Protein AF-A0AA39VI92-F1 (afdb_monomer_lite)

Secondary structure (DSSP, 8-state):
------TTHHHHHHHHHHHHHHHHHHHHSTTGGGHHHHHHH-TTHHHHHHTTTSGGGTTEEEETTEEEETTEEE--SSHHHHHHHHHHHHTT--HHHHHHHHHHHHEE-TTHHHHHHHHHTT-HHHHHHHHHHHTT-GGGGSPPPTTS-HHHHHHHHHHHHHHHHHHS-HHHHHHHTT---HHHHHHHHHHHHTS--HHHHHHHHHHHHT----TTS-HHHHHHHHHHHHHHHHTTT----HHHHHHHHHHTS-GGGHHHHHHHHTT-S---HHHHHHHHHHHHHHHHHHHHHHHHHHHHHHHHTT-

pLDDT: mean 79.95, std 12.91, range [34.03, 96.69]

InterPro domains:
  IPR041588 Integrase zinc-binding domain [PF17921] (79-127)
  IPR061502 Copia/RE1/RE2-like, N-terminal domain [PF14223] (142-291)

Structure (mmCIF, N/CA/C/O backbone):
data_AF-A0AA39VI92-F1
#
_entry.id   AF-A0AA39VI92-F1
#
loop_
_atom_site.group_PDB
_atom_site.id
_atom_site.type_symbol
_atom_site.label_atom_id
_atom_site.label_alt_id
_atom_site.label_comp_id
_atom_site.label_asym_id
_atom_site.label_entity_id
_atom_site.label_seq_id
_atom_site.pdbx_PDB_ins_code
_atom_site.Cartn_x
_atom_site.Cartn_y
_atom_site.Cartn_z
_atom_site.occupancy
_atom_site.B_iso_or_equiv
_atom_site.auth_seq_id
_atom_site.auth_comp_id
_atom_site.auth_asym_id
_atom_site.auth_atom_id
_atom_site.pdbx_PDB_model_num
ATOM 1 N N . MET A 1 1 ? 18.319 -35.197 1.057 1.00 36.31 1 MET A N 1
ATOM 2 C CA . MET A 1 1 ? 19.393 -34.459 0.352 1.00 36.31 1 MET A CA 1
ATOM 3 C C . MET A 1 1 ? 19.696 -33.193 1.141 1.00 36.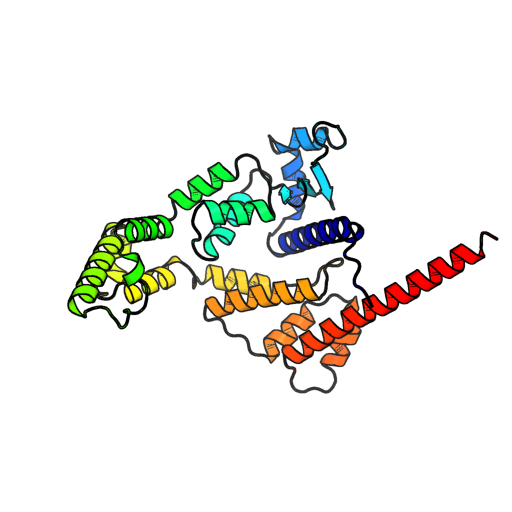31 1 MET A C 1
ATOM 5 O O . MET A 1 1 ? 18.761 -32.546 1.588 1.00 36.31 1 MET A O 1
ATOM 9 N N . LYS A 1 2 ? 20.973 -32.888 1.409 1.00 34.03 2 LYS A N 1
ATOM 10 C CA . LYS A 1 2 ? 21.379 -31.713 2.201 1.00 34.03 2 LYS A CA 1
ATOM 11 C C . LYS A 1 2 ? 21.208 -30.440 1.361 1.00 34.03 2 LYS A C 1
ATOM 13 O O . LYS A 1 2 ? 21.863 -30.302 0.334 1.00 34.03 2 LYS A O 1
ATOM 18 N N . HIS A 1 3 ? 20.339 -29.537 1.809 1.00 34.06 3 HIS A N 1
ATOM 19 C CA . HIS A 1 3 ? 20.072 -28.242 1.182 1.00 34.06 3 HIS A CA 1
ATOM 20 C C . HIS A 1 3 ? 21.325 -27.353 1.288 1.00 34.06 3 HIS A C 1
ATOM 22 O O . HIS A 1 3 ? 21.720 -26.960 2.386 1.00 34.06 3 HIS A O 1
ATOM 28 N N . LYS A 1 4 ? 21.988 -27.056 0.164 1.00 36.81 4 LYS A N 1
ATOM 29 C CA . LYS A 1 4 ? 23.047 -26.038 0.116 1.00 36.81 4 LYS A CA 1
ATOM 30 C C . LYS A 1 4 ? 22.386 -24.682 -0.128 1.00 36.81 4 LYS A C 1
ATOM 32 O O . LYS A 1 4 ? 22.074 -24.344 -1.263 1.00 36.81 4 LYS A O 1
ATOM 37 N N . ALA A 1 5 ? 22.188 -23.898 0.930 1.00 44.00 5 ALA A N 1
ATOM 38 C CA . ALA A 1 5 ? 21.908 -22.471 0.794 1.00 44.00 5 ALA A CA 1
ATOM 39 C C . ALA A 1 5 ? 23.177 -21.782 0.259 1.00 44.00 5 ALA A C 1
ATOM 41 O O . ALA A 1 5 ? 24.105 -21.492 1.010 1.00 44.00 5 ALA A O 1
ATOM 42 N N . GLY A 1 6 ? 23.261 -21.620 -1.061 1.00 39.16 6 GLY A N 1
ATOM 43 C CA . GLY A 1 6 ? 24.395 -21.001 -1.738 1.00 39.16 6 GLY A CA 1
ATOM 44 C C . GLY A 1 6 ? 24.152 -19.520 -2.011 1.00 39.16 6 GLY A C 1
ATOM 45 O O . GLY A 1 6 ? 23.090 -19.129 -2.492 1.00 39.16 6 GLY A O 1
ATOM 46 N N . THR A 1 7 ? 25.178 -18.702 -1.792 1.00 44.19 7 THR A N 1
ATOM 47 C CA . THR A 1 7 ? 25.327 -17.302 -2.239 1.00 44.19 7 THR A CA 1
ATOM 48 C C . THR A 1 7 ? 24.917 -17.049 -3.700 1.00 44.19 7 THR A C 1
ATOM 50 O O . THR A 1 7 ? 24.579 -15.919 -4.043 1.00 44.19 7 THR A O 1
ATOM 53 N N . SER A 1 8 ? 24.867 -18.097 -4.529 1.00 44.75 8 SER A N 1
ATOM 54 C CA . SER A 1 8 ? 24.373 -18.099 -5.911 1.00 44.75 8 SER A CA 1
ATOM 55 C C . SER A 1 8 ? 22.903 -17.664 -6.066 1.00 44.75 8 SER A C 1
ATOM 57 O O . SER A 1 8 ? 22.564 -17.085 -7.093 1.00 44.75 8 SER A O 1
ATOM 59 N N . ASN A 1 9 ? 22.046 -17.823 -5.047 1.00 53.28 9 ASN A N 1
ATOM 60 C CA . ASN A 1 9 ? 20.624 -17.455 -5.153 1.00 53.28 9 ASN A CA 1
ATOM 61 C C . ASN A 1 9 ? 20.326 -15.968 -4.851 1.00 53.28 9 ASN A C 1
ATOM 63 O O . ASN A 1 9 ? 19.211 -15.503 -5.060 1.00 53.28 9 ASN A O 1
ATOM 67 N N . ARG A 1 10 ? 21.305 -15.195 -4.353 1.00 57.06 10 ARG A N 1
ATOM 68 C CA . ARG A 1 10 ? 21.082 -13.787 -3.957 1.00 57.06 10 ARG A CA 1
ATOM 69 C C . ARG A 1 10 ? 20.845 -12.863 -5.149 1.00 57.06 10 ARG A C 1
ATOM 71 O O . ARG A 1 10 ? 20.038 -11.946 -5.060 1.00 57.06 10 ARG A O 1
ATOM 78 N N . VAL A 1 11 ? 21.553 -13.101 -6.253 1.00 60.50 11 VAL A N 1
ATOM 79 C CA . VAL A 1 11 ? 21.426 -12.286 -7.471 1.00 60.50 11 VAL A CA 1
ATOM 80 C C . VAL A 1 11 ? 20.095 -12.574 -8.163 1.00 60.50 11 VAL A C 1
ATOM 82 O O . VAL A 1 11 ? 19.390 -11.640 -8.530 1.00 60.50 11 VAL A O 1
ATOM 85 N N . ALA A 1 12 ? 19.716 -13.852 -8.267 1.00 51.97 12 ALA A N 1
ATOM 86 C CA . ALA A 1 12 ? 18.426 -14.265 -8.815 1.00 51.97 12 ALA A CA 1
ATOM 87 C C . ALA A 1 12 ? 17.245 -13.736 -7.980 1.00 51.97 12 ALA A C 1
ATOM 89 O O . ALA A 1 12 ? 16.294 -13.200 -8.545 1.00 51.97 12 ALA A O 1
ATOM 90 N N . ASP A 1 13 ? 17.333 -13.802 -6.646 1.00 66.31 13 ASP A N 1
ATOM 91 C CA . ASP A 1 13 ? 16.331 -13.227 -5.737 1.00 66.31 13 ASP A CA 1
ATOM 92 C C . ASP A 1 13 ? 16.211 -11.703 -5.911 1.00 66.31 13 ASP A C 1
ATOM 94 O O . ASP A 1 13 ? 15.111 -11.180 -6.074 1.00 66.31 13 ASP A O 1
ATOM 98 N N . ALA A 1 14 ? 17.335 -10.982 -5.973 1.00 68.25 14 ALA A N 1
ATOM 99 C CA . ALA A 1 14 ? 17.341 -9.538 -6.206 1.00 68.25 14 ALA A CA 1
ATOM 100 C C . ALA A 1 14 ? 16.720 -9.155 -7.563 1.00 68.25 14 ALA A C 1
ATOM 102 O O . ALA A 1 14 ? 15.908 -8.235 -7.633 1.00 68.25 14 ALA A O 1
ATOM 103 N N . LEU A 1 15 ? 17.056 -9.873 -8.638 1.00 74.25 15 LEU A N 1
ATOM 104 C CA . LEU A 1 15 ? 16.468 -9.651 -9.964 1.00 74.25 15 LEU A CA 1
ATOM 105 C C . LEU A 1 15 ? 14.965 -9.947 -9.979 1.00 74.25 15 LEU A C 1
ATOM 107 O O . LEU A 1 15 ? 14.199 -9.155 -10.531 1.00 74.25 15 LEU A O 1
ATOM 111 N N . SER A 1 16 ? 14.531 -11.031 -9.328 1.00 73.81 16 SER A N 1
ATOM 112 C CA . SER A 1 16 ? 13.107 -11.353 -9.218 1.00 73.81 16 SER A CA 1
ATOM 113 C C . SER A 1 16 ? 12.352 -10.266 -8.455 1.00 73.81 16 SER A C 1
ATOM 115 O O . SER A 1 16 ? 11.315 -9.807 -8.921 1.00 73.81 16 SER A O 1
ATOM 117 N N . ARG A 1 17 ? 12.891 -9.777 -7.329 1.00 76.94 17 ARG A N 1
ATOM 118 C CA . ARG A 1 17 ? 12.274 -8.687 -6.552 1.00 76.94 17 ARG A CA 1
ATOM 119 C C . ARG A 1 17 ? 12.082 -7.419 -7.378 1.00 76.94 17 ARG A C 1
ATOM 121 O O . ARG A 1 17 ? 10.990 -6.860 -7.360 1.00 76.94 17 ARG A O 1
ATOM 128 N N . ARG A 1 18 ? 13.101 -6.992 -8.131 1.00 84.25 18 ARG A N 1
ATOM 129 C CA . ARG A 1 18 ? 13.009 -5.798 -8.992 1.00 84.25 18 ARG A CA 1
ATOM 130 C C . ARG A 1 18 ? 11.971 -5.976 -10.094 1.00 84.25 18 ARG A C 1
ATOM 132 O O . ARG A 1 18 ? 11.132 -5.101 -10.276 1.00 84.25 18 ARG A O 1
ATOM 139 N N . SER A 1 19 ? 11.982 -7.133 -10.756 1.00 78.75 19 SER A N 1
ATOM 140 C CA . SER A 1 19 ? 11.010 -7.465 -11.807 1.00 78.75 19 SER A CA 1
ATOM 141 C C . SER A 1 19 ? 9.577 -7.453 -11.259 1.00 78.75 19 SER A C 1
ATOM 143 O O . SER A 1 19 ? 8.689 -6.847 -11.851 1.00 78.75 19 SER A O 1
ATOM 145 N N . ASN A 1 20 ? 9.360 -8.033 -10.072 1.00 73.50 20 ASN A N 1
ATOM 146 C CA . ASN A 1 20 ? 8.059 -8.042 -9.395 1.00 73.50 20 ASN A CA 1
ATOM 147 C C . ASN A 1 20 ? 7.604 -6.636 -8.980 1.00 73.50 20 ASN A C 1
ATOM 149 O O . ASN A 1 20 ? 6.416 -6.319 -9.042 1.00 73.50 20 ASN A O 1
ATOM 153 N N . LEU A 1 21 ? 8.533 -5.780 -8.554 1.00 80.44 21 LEU A N 1
ATOM 154 C CA . LEU A 1 21 ? 8.210 -4.405 -8.195 1.00 80.44 21 LEU A CA 1
ATOM 155 C C . LEU A 1 21 ? 7.790 -3.596 -9.429 1.00 80.44 21 LEU A C 1
ATOM 157 O O . LEU A 1 21 ? 6.746 -2.950 -9.388 1.00 80.44 21 LEU A O 1
ATOM 161 N N . LEU A 1 22 ? 8.538 -3.686 -10.535 1.00 86.38 22 LEU A N 1
ATOM 162 C CA . LEU A 1 22 ? 8.182 -3.026 -11.799 1.00 86.38 22 LEU A CA 1
ATOM 163 C C . LEU A 1 22 ? 6.828 -3.504 -12.322 1.00 86.38 22 LEU A C 1
ATOM 165 O O . LEU A 1 22 ? 5.970 -2.684 -12.627 1.00 86.38 22 LEU A O 1
ATOM 169 N N . ALA A 1 23 ? 6.606 -4.819 -12.333 1.00 76.00 23 ALA A N 1
ATOM 170 C CA . ALA A 1 23 ? 5.327 -5.445 -12.651 1.00 76.00 23 ALA A CA 1
ATOM 171 C C . ALA A 1 23 ? 4.161 -4.814 -11.876 1.00 76.00 23 ALA A C 1
ATOM 173 O O . ALA A 1 23 ? 3.159 -4.392 -12.454 1.00 76.00 23 ALA A O 1
ATOM 174 N N . THR A 1 24 ? 4.323 -4.719 -10.554 1.00 75.06 24 THR A N 1
ATOM 175 C CA . THR A 1 24 ? 3.315 -4.141 -9.662 1.00 75.06 24 THR A CA 1
ATOM 176 C C . THR A 1 24 ? 3.039 -2.686 -10.018 1.00 75.06 24 THR A C 1
ATOM 178 O O . THR A 1 24 ? 1.878 -2.311 -10.157 1.00 75.06 24 THR A O 1
ATOM 181 N N . MET A 1 25 ? 4.094 -1.882 -10.183 1.00 83.94 25 MET A N 1
ATOM 182 C CA . MET A 1 25 ? 3.982 -0.456 -10.493 1.00 83.94 25 MET A CA 1
ATOM 183 C C . MET A 1 25 ? 3.307 -0.213 -11.844 1.00 83.94 25 MET A C 1
ATOM 185 O O . MET A 1 25 ? 2.422 0.632 -11.931 1.00 83.94 25 MET A O 1
ATOM 189 N N . THR A 1 26 ? 3.651 -0.985 -12.877 1.00 81.50 26 THR A N 1
ATOM 190 C CA . THR A 1 26 ? 3.032 -0.880 -14.207 1.00 81.50 26 THR A CA 1
ATOM 191 C C . THR A 1 26 ? 1.522 -1.117 -14.160 1.00 81.50 26 THR A C 1
ATOM 193 O O . THR A 1 26 ? 0.768 -0.451 -14.868 1.00 81.50 26 THR A O 1
ATOM 196 N N . LEU A 1 27 ? 1.057 -2.034 -13.306 1.00 72.44 27 LEU A N 1
ATOM 197 C CA . LEU A 1 27 ? -0.369 -2.329 -13.147 1.00 72.44 27 LEU A CA 1
ATOM 198 C C . LEU A 1 27 ? -1.094 -1.318 -12.248 1.00 72.44 27 LEU A C 1
ATOM 200 O O . LEU A 1 27 ? -2.254 -0.983 -12.504 1.00 72.44 27 LEU A O 1
ATOM 204 N N . SER A 1 28 ? -0.444 -0.848 -11.178 1.00 72.88 28 SER A N 1
ATOM 205 C CA . SER A 1 28 ? -1.080 0.006 -10.169 1.00 72.88 28 SER A CA 1
ATOM 206 C C . SER A 1 28 ? -0.996 1.502 -10.470 1.00 72.88 28 SER A C 1
ATOM 208 O O . SER A 1 28 ? -1.837 2.258 -9.978 1.00 72.88 28 SER A O 1
ATOM 210 N N . VAL A 1 29 ? -0.024 1.940 -11.274 1.00 80.44 29 VAL A N 1
ATOM 211 C CA . VAL A 1 29 ? 0.242 3.354 -11.560 1.00 80.44 29 VAL A CA 1
ATOM 212 C C . VAL A 1 29 ? -0.030 3.646 -13.042 1.00 80.44 29 VAL A C 1
ATOM 214 O O . VAL A 1 29 ? 0.761 3.284 -13.914 1.00 80.44 29 VAL A O 1
ATOM 217 N N . PRO A 1 30 ? -1.146 4.323 -13.374 1.00 79.94 30 PRO A N 1
ATOM 218 C CA . PRO A 1 30 ? -1.429 4.725 -14.745 1.00 79.94 30 PRO A CA 1
ATOM 219 C C . PRO A 1 30 ? -0.311 5.599 -15.312 1.00 79.94 30 PRO A C 1
ATOM 221 O O . PRO A 1 30 ? 0.075 6.593 -14.700 1.00 79.94 30 PRO A O 1
ATOM 224 N N . GLY A 1 31 ? 0.184 5.238 -16.495 1.00 82.25 31 GLY A N 1
ATOM 225 C CA . GLY A 1 31 ? 1.271 5.971 -17.139 1.00 82.25 31 GLY A CA 1
ATOM 226 C C . GLY A 1 31 ? 2.630 5.783 -16.465 1.00 82.25 31 GLY A C 1
ATOM 227 O O . GLY A 1 31 ? 3.509 6.595 -16.706 1.00 82.25 31 GLY A O 1
ATOM 228 N N . PHE A 1 32 ? 2.832 4.731 -15.659 1.00 88.94 32 PHE A N 1
ATOM 229 C CA . PHE A 1 32 ? 4.127 4.445 -15.026 1.00 88.94 32 PHE A CA 1
ATOM 230 C C . PHE A 1 32 ? 5.304 4.466 -16.013 1.00 88.94 32 PHE A C 1
ATOM 232 O O . PHE A 1 32 ? 6.396 4.893 -15.665 1.00 88.94 32 PHE A O 1
ATOM 239 N N . GLU A 1 33 ? 5.073 4.093 -17.270 1.00 87.75 33 GLU A N 1
ATOM 240 C CA . GLU A 1 33 ? 6.096 4.102 -18.313 1.00 87.75 33 GLU A CA 1
ATOM 241 C C . GLU A 1 33 ? 6.704 5.493 -18.584 1.00 87.75 33 GLU A C 1
ATOM 243 O O . GLU A 1 33 ? 7.903 5.593 -18.839 1.00 87.75 33 GLU A O 1
ATOM 248 N N . SER A 1 34 ? 5.936 6.584 -18.438 1.00 87.81 34 SER A N 1
ATOM 249 C CA . SER A 1 34 ? 6.463 7.948 -18.618 1.00 87.81 34 SER A CA 1
ATOM 250 C C . SER A 1 34 ? 7.413 8.383 -17.496 1.00 87.81 34 SER A C 1
ATOM 252 O O . SER A 1 34 ? 8.082 9.409 -17.605 1.00 87.81 34 SER A O 1
ATOM 254 N N . PHE A 1 35 ? 7.543 7.595 -16.421 1.00 89.38 35 PHE A N 1
ATOM 255 C CA . PHE A 1 35 ? 8.474 7.893 -15.331 1.00 89.38 35 PHE A CA 1
ATOM 256 C C . PHE A 1 35 ? 9.933 7.805 -15.768 1.00 89.38 35 PHE A C 1
ATOM 258 O O . PHE A 1 35 ? 10.785 8.439 -15.145 1.00 89.38 35 PHE A O 1
ATOM 265 N N . LYS A 1 36 ? 10.222 7.060 -16.839 1.00 90.88 36 LYS A N 1
ATOM 266 C CA . LYS A 1 36 ? 11.557 7.002 -17.441 1.00 90.88 36 LYS A CA 1
ATOM 267 C C . LYS A 1 36 ? 12.017 8.399 -17.861 1.00 90.88 36 LYS A C 1
ATOM 269 O O . LYS A 1 36 ? 13.094 8.832 -17.468 1.00 90.88 36 LYS A O 1
ATOM 274 N N . GLU A 1 37 ? 11.143 9.144 -18.535 1.00 90.81 37 GLU A N 1
ATOM 275 C CA . GLU A 1 37 ? 11.390 10.525 -18.970 1.00 90.81 37 GLU A CA 1
ATOM 276 C C . GLU A 1 37 ? 11.482 11.492 -17.774 1.00 90.81 37 GLU A C 1
ATOM 278 O O . GLU A 1 37 ? 12.305 12.411 -17.749 1.00 90.81 37 GLU A O 1
ATOM 283 N N . LEU A 1 38 ? 10.678 11.266 -16.729 1.00 90.75 38 LEU A N 1
ATOM 284 C CA . LEU A 1 38 ? 10.744 12.072 -15.505 1.00 90.75 38 LEU A CA 1
ATOM 285 C C . LEU A 1 38 ? 12.091 11.923 -14.783 1.00 90.75 38 LEU A C 1
ATOM 287 O O . LEU A 1 38 ? 12.613 12.908 -14.271 1.00 90.75 38 LEU A O 1
ATOM 291 N N . LEU A 1 39 ? 12.683 10.724 -14.762 1.00 90.88 39 LEU A N 1
ATOM 292 C CA . LEU A 1 39 ? 14.007 10.499 -14.168 1.00 90.88 39 LEU A CA 1
ATOM 293 C C . LEU A 1 39 ? 15.125 11.239 -14.917 1.00 90.88 39 LEU A C 1
ATOM 295 O O . LEU A 1 39 ? 16.102 11.654 -14.292 1.00 90.88 39 LEU A O 1
ATOM 299 N N . GLU A 1 40 ? 14.988 11.429 -16.230 1.00 88.38 40 GLU A N 1
ATOM 300 C CA . GLU A 1 40 ? 15.972 12.157 -17.043 1.00 88.38 40 GLU A CA 1
ATOM 301 C C . GLU A 1 40 ? 15.974 13.662 -16.755 1.00 88.38 40 GLU A C 1
ATOM 303 O O . GLU A 1 40 ? 17.018 14.310 -16.853 1.00 88.38 40 GLU A O 1
ATOM 308 N N . THR A 1 41 ? 14.827 14.210 -16.350 1.00 89.94 41 THR A N 1
ATOM 309 C CA . THR A 1 41 ? 14.646 15.641 -16.050 1.00 89.94 41 THR A CA 1
ATOM 310 C C . THR A 1 41 ? 14.684 15.969 -14.551 1.00 89.94 41 THR A C 1
ATOM 312 O O . THR A 1 41 ? 14.667 17.144 -14.178 1.00 89.94 41 THR A O 1
ATOM 315 N N . ASP A 1 42 ? 14.764 14.955 -13.682 1.00 93.62 42 ASP A N 1
ATOM 316 C CA . ASP A 1 42 ? 14.763 15.117 -12.228 1.00 93.62 42 ASP A CA 1
ATOM 317 C C . ASP A 1 42 ? 16.077 15.751 -11.713 1.00 93.62 42 ASP A C 1
ATOM 319 O O . ASP A 1 42 ? 17.163 15.208 -11.943 1.00 93.62 42 ASP A O 1
ATOM 323 N N . PRO A 1 43 ? 16.019 16.846 -10.925 1.00 91.19 43 PRO A N 1
ATOM 324 C CA . PRO A 1 43 ? 17.207 17.581 -10.479 1.00 91.19 43 PRO A CA 1
ATOM 325 C C . PRO A 1 43 ? 18.266 16.746 -9.745 1.00 91.19 43 PRO A C 1
ATOM 327 O O . PRO A 1 43 ? 19.449 17.111 -9.727 1.00 91.19 43 PRO A O 1
ATOM 330 N N . PHE A 1 44 ? 17.852 15.657 -9.096 1.00 93.19 44 PHE A N 1
ATOM 331 C CA . PHE A 1 44 ? 18.735 14.751 -8.378 1.00 93.19 44 PHE A CA 1
ATOM 332 C C . PHE A 1 44 ? 19.200 13.598 -9.273 1.00 93.19 44 PHE A C 1
ATOM 334 O O . PHE A 1 44 ? 20.403 13.327 -9.345 1.00 93.19 44 PHE A O 1
ATOM 341 N N . PHE A 1 45 ? 18.275 12.937 -9.974 1.00 94.44 45 PHE A N 1
ATOM 342 C CA . PHE A 1 45 ? 18.598 11.736 -10.740 1.00 94.44 45 PHE A CA 1
ATOM 343 C C . PHE A 1 45 ? 19.307 12.013 -12.065 1.00 94.44 45 PHE A C 1
ATOM 345 O O . PHE A 1 45 ? 20.131 11.184 -12.440 1.00 94.44 45 PHE A O 1
ATOM 352 N N . THR A 1 46 ? 19.132 13.168 -12.722 1.00 93.12 46 THR A N 1
ATOM 353 C CA . THR A 1 46 ? 19.825 13.470 -13.995 1.00 93.12 46 THR A CA 1
ATOM 354 C C . THR A 1 46 ? 21.345 13.293 -13.882 1.00 93.12 46 THR A C 1
ATOM 356 O O . THR A 1 46 ? 21.989 12.750 -14.779 1.00 93.12 46 THR A O 1
ATOM 359 N N . LYS A 1 47 ? 21.941 13.694 -12.749 1.00 91.81 47 LYS A N 1
ATOM 360 C CA . LYS A 1 47 ? 23.388 13.542 -12.504 1.00 91.81 47 LYS A CA 1
ATOM 361 C C . LYS A 1 47 ? 23.806 12.082 -12.338 1.00 91.81 47 LYS A C 1
ATOM 363 O O . LYS A 1 47 ? 24.883 11.706 -12.790 1.00 91.81 47 LYS A O 1
ATOM 368 N N . ILE A 1 48 ? 22.963 11.280 -11.687 1.00 92.62 48 ILE A N 1
ATOM 369 C CA . ILE A 1 48 ? 23.192 9.843 -11.494 1.00 92.62 48 ILE A CA 1
ATOM 370 C C . ILE A 1 48 ? 23.070 9.131 -12.839 1.00 92.62 48 ILE A C 1
ATOM 372 O O . ILE A 1 48 ? 23.966 8.376 -13.200 1.00 92.62 48 ILE A O 1
ATOM 376 N N . MET A 1 49 ? 22.020 9.439 -13.605 1.00 90.62 49 MET A N 1
ATOM 377 C CA . MET A 1 49 ? 21.763 8.897 -14.941 1.00 90.62 49 MET A CA 1
ATOM 378 C C . MET A 1 49 ? 22.938 9.163 -15.892 1.00 90.62 49 MET A C 1
ATOM 380 O O . MET A 1 49 ? 23.411 8.243 -16.553 1.00 90.62 49 MET A O 1
ATOM 384 N N . ALA A 1 50 ? 23.483 10.386 -15.895 1.00 90.56 50 ALA A N 1
ATOM 385 C CA . ALA A 1 50 ? 24.652 10.743 -16.705 1.00 90.56 50 ALA A CA 1
ATOM 386 C C . ALA A 1 50 ? 25.960 10.056 -16.257 1.00 90.56 50 ALA A C 1
ATOM 388 O O . ALA A 1 50 ? 26.901 9.951 -17.040 1.00 90.56 50 ALA A O 1
ATOM 389 N N . GLY A 1 51 ? 26.038 9.614 -14.998 1.00 88.62 51 GLY A N 1
ATOM 390 C CA . GLY A 1 51 ? 27.224 9.009 -14.389 1.00 88.62 51 GLY A CA 1
ATOM 391 C C . GLY A 1 51 ? 27.137 7.495 -14.178 1.00 88.62 51 GLY A C 1
ATOM 392 O O . GLY A 1 51 ? 27.998 6.942 -13.484 1.00 88.62 51 GLY A O 1
ATOM 393 N N . LEU A 1 52 ? 26.116 6.821 -14.718 1.00 89.56 52 LEU A N 1
ATOM 394 C CA . LEU A 1 52 ? 25.943 5.374 -14.573 1.00 89.56 52 LEU A CA 1
ATOM 395 C C . LEU A 1 52 ? 27.181 4.615 -15.076 1.00 89.56 52 LEU A C 1
ATOM 397 O O . LEU A 1 52 ? 27.748 4.931 -16.119 1.00 89.56 52 LEU A O 1
ATOM 401 N N . GLY A 1 53 ? 27.622 3.617 -14.308 1.00 76.94 53 GLY A N 1
ATOM 402 C CA . GLY A 1 53 ? 28.843 2.852 -14.592 1.00 76.94 53 GLY A CA 1
ATOM 403 C C . GLY A 1 53 ? 30.142 3.490 -14.081 1.00 76.94 53 GLY A C 1
ATOM 404 O O . GLY A 1 53 ? 31.188 2.844 -14.119 1.00 76.94 53 GLY A O 1
ATOM 405 N N . SER A 1 54 ? 30.100 4.718 -13.548 1.00 84.75 54 SER A N 1
ATOM 406 C CA . SER A 1 54 ? 31.233 5.298 -12.815 1.00 84.75 54 SER A CA 1
ATOM 407 C C . SER A 1 54 ? 31.349 4.725 -11.397 1.00 84.75 54 SER A C 1
ATOM 409 O O . SER A 1 54 ? 30.364 4.297 -10.792 1.00 84.75 54 SER A O 1
ATOM 411 N N . GLN A 1 55 ? 32.554 4.771 -10.817 1.00 79.50 55 GLN A N 1
ATOM 412 C CA . GLN A 1 55 ? 32.801 4.279 -9.454 1.00 79.50 55 GLN A CA 1
ATOM 413 C C . GLN A 1 55 ? 31.941 5.004 -8.398 1.00 79.50 55 GLN A C 1
ATOM 415 O O . GLN A 1 55 ? 31.536 4.393 -7.409 1.00 79.50 55 GLN A O 1
ATOM 420 N N . ASN A 1 56 ? 31.597 6.272 -8.654 1.00 80.38 56 ASN A N 1
ATOM 421 C CA . ASN A 1 56 ? 30.812 7.128 -7.758 1.00 80.38 56 ASN A CA 1
ATOM 422 C C . ASN A 1 56 ? 29.326 6.739 -7.666 1.00 80.38 56 ASN A C 1
ATOM 424 O O . ASN A 1 56 ? 28.676 7.100 -6.690 1.00 80.38 56 ASN A O 1
ATOM 428 N N . PHE A 1 57 ? 28.791 6.004 -8.649 1.00 86.31 57 PHE A N 1
ATOM 429 C CA . PHE A 1 57 ? 27.382 5.587 -8.697 1.00 86.31 57 PHE A CA 1
ATOM 430 C C . PHE A 1 57 ? 27.230 4.076 -8.896 1.00 86.31 57 PHE A C 1
ATOM 432 O O . PHE A 1 57 ? 26.245 3.616 -9.462 1.00 86.31 57 PHE A O 1
ATOM 439 N N . SER A 1 58 ? 28.200 3.292 -8.419 1.00 85.56 58 SER A N 1
ATOM 440 C CA . SER A 1 58 ? 28.226 1.830 -8.585 1.00 85.56 58 SER A CA 1
ATOM 441 C C . SER A 1 58 ? 27.020 1.095 -7.977 1.00 85.56 58 SER A C 1
ATOM 443 O O . SER A 1 58 ? 26.721 -0.027 -8.377 1.00 85.56 58 SER A O 1
ATOM 445 N N . GLU A 1 59 ? 26.298 1.724 -7.047 1.00 89.25 59 GLU A N 1
ATOM 446 C CA . GLU A 1 59 ? 25.074 1.186 -6.436 1.00 89.25 59 GLU A CA 1
ATOM 447 C C . GLU A 1 59 ? 23.808 1.414 -7.283 1.00 89.25 59 GLU A C 1
ATOM 449 O O . GLU A 1 59 ? 22.751 0.859 -6.964 1.00 89.25 59 GLU A O 1
ATOM 454 N N . PHE A 1 60 ? 23.910 2.220 -8.348 1.00 93.50 60 PHE A N 1
ATOM 455 C CA . PHE A 1 60 ? 22.811 2.575 -9.240 1.00 93.50 60 PHE A CA 1
ATOM 456 C C . PHE A 1 60 ? 22.930 1.888 -10.598 1.00 93.50 60 PHE A C 1
ATOM 458 O O . PHE A 1 60 ? 24.008 1.816 -11.187 1.00 93.50 60 PHE A O 1
ATOM 465 N N . PHE A 1 61 ? 21.807 1.411 -11.126 1.00 92.75 61 PHE A N 1
ATOM 466 C CA . PHE A 1 61 ? 21.746 0.776 -12.443 1.00 92.75 61 PHE A CA 1
ATOM 467 C C . PHE A 1 61 ? 20.319 0.782 -12.993 1.00 92.75 61 PHE A C 1
ATOM 469 O O . PHE A 1 61 ? 19.354 1.016 -12.264 1.00 92.75 61 PHE A O 1
ATOM 476 N N . LEU A 1 62 ? 20.195 0.523 -14.295 1.00 92.44 62 LEU A N 1
ATOM 477 C CA . LEU A 1 62 ? 18.915 0.471 -14.994 1.00 92.44 62 LEU A CA 1
ATOM 478 C C . LEU A 1 62 ? 18.407 -0.967 -15.118 1.00 92.44 62 LEU A C 1
ATOM 480 O O . LEU A 1 62 ? 19.171 -1.880 -15.430 1.00 92.44 62 LEU A O 1
ATOM 484 N N . VAL A 1 63 ? 17.103 -1.143 -14.921 1.00 89.44 63 VAL A N 1
ATOM 485 C CA . VAL A 1 63 ? 16.357 -2.373 -15.213 1.00 89.44 63 VAL A CA 1
ATOM 486 C C . VAL A 1 63 ? 15.122 -1.967 -16.006 1.00 89.44 63 VAL A C 1
ATOM 488 O O . VAL A 1 63 ? 14.335 -1.154 -15.529 1.00 89.44 63 VAL A O 1
ATOM 491 N N . ASP A 1 64 ? 14.993 -2.462 -17.237 1.00 87.62 64 ASP A N 1
ATOM 492 C CA . ASP A 1 64 ? 13.903 -2.122 -18.165 1.00 87.62 64 ASP A CA 1
ATOM 493 C C . ASP A 1 64 ? 13.662 -0.611 -18.320 1.00 87.62 64 ASP A C 1
ATOM 495 O O . ASP A 1 64 ? 12.531 -0.154 -18.446 1.00 87.62 64 ASP A O 1
ATOM 499 N N . GLY A 1 65 ? 14.735 0.189 -18.298 1.00 88.44 65 GLY A N 1
ATOM 500 C CA . GLY A 1 65 ? 14.684 1.653 -18.404 1.00 88.44 65 GLY A CA 1
ATOM 501 C C . GLY A 1 65 ? 14.352 2.392 -17.101 1.00 88.44 65 GLY A C 1
ATOM 502 O O . GLY A 1 65 ? 14.356 3.617 -17.096 1.00 88.44 65 GLY A O 1
ATOM 503 N N . PHE A 1 66 ? 14.114 1.684 -15.995 1.00 93.06 66 PHE A N 1
ATOM 504 C CA . PHE A 1 66 ? 13.894 2.273 -14.674 1.00 93.06 66 PHE A CA 1
ATOM 505 C C . PHE A 1 66 ? 15.164 2.239 -13.826 1.00 93.06 66 PHE A C 1
ATOM 507 O O . PHE A 1 66 ? 15.910 1.259 -13.839 1.00 93.06 66 PHE A O 1
ATOM 514 N N . LEU A 1 67 ? 15.398 3.303 -13.059 1.00 95.19 67 LEU A N 1
ATOM 515 C CA . LEU A 1 67 ? 16.569 3.428 -12.195 1.00 95.19 67 LEU A CA 1
ATOM 516 C C . LEU A 1 67 ? 16.352 2.712 -10.857 1.00 95.19 67 LEU A C 1
ATOM 518 O O . LEU A 1 67 ? 15.334 2.909 -10.196 1.00 95.19 67 LEU A O 1
ATOM 522 N N . PHE A 1 68 ? 17.340 1.926 -10.438 1.00 95.44 68 PHE A N 1
ATOM 523 C CA . PHE A 1 68 ? 17.375 1.255 -9.141 1.00 95.44 68 PHE A CA 1
ATOM 524 C C . PHE A 1 68 ? 18.587 1.685 -8.320 1.00 95.44 68 PHE A C 1
ATOM 526 O O . PHE A 1 68 ? 19.663 1.901 -8.872 1.00 95.44 68 PHE A O 1
ATOM 533 N N . HIS A 1 69 ? 18.413 1.736 -6.998 1.00 93.88 69 HIS A N 1
ATOM 534 C CA . HIS A 1 69 ? 19.476 1.796 -5.992 1.00 93.88 69 HIS A CA 1
ATOM 535 C C . HIS A 1 69 ? 19.433 0.498 -5.181 1.00 93.88 69 HIS A C 1
ATOM 537 O O . HIS A 1 69 ? 18.496 0.255 -4.420 1.00 93.88 69 HIS A O 1
ATOM 543 N N . GLY A 1 70 ? 20.375 -0.420 -5.408 1.00 89.81 70 GLY A N 1
ATOM 544 C CA . GLY A 1 70 ? 20.285 -1.761 -4.816 1.00 89.81 70 GLY A CA 1
ATOM 545 C C . GLY A 1 70 ? 19.002 -2.505 -5.231 1.00 89.81 70 GLY A C 1
ATOM 546 O O . GLY A 1 70 ? 18.872 -2.918 -6.376 1.00 89.81 70 GLY A O 1
ATOM 547 N N . ASN A 1 71 ? 18.054 -2.743 -4.321 1.00 88.56 71 ASN A N 1
ATOM 548 C CA . ASN A 1 71 ? 16.746 -3.354 -4.646 1.00 88.56 71 ASN A CA 1
ATOM 549 C C . ASN A 1 71 ? 15.596 -2.341 -4.696 1.00 88.56 71 ASN A C 1
ATOM 551 O O . ASN A 1 71 ? 14.450 -2.728 -4.904 1.00 88.56 71 ASN A O 1
ATOM 555 N N . GLN A 1 72 ? 15.905 -1.063 -4.504 1.00 94.69 72 GLN A N 1
ATOM 556 C CA . GLN A 1 72 ? 14.923 -0.007 -4.369 1.00 94.69 72 GLN A CA 1
ATOM 557 C C . GLN A 1 72 ? 14.703 0.677 -5.715 1.00 94.69 72 GLN A C 1
ATOM 559 O O . GLN A 1 72 ? 15.663 1.101 -6.357 1.00 94.69 72 GLN A O 1
ATOM 564 N N . LEU A 1 73 ? 13.447 0.807 -6.129 1.00 95.50 73 LEU A N 1
ATOM 565 C CA . LEU A 1 73 ? 13.073 1.577 -7.308 1.00 95.50 73 LEU A CA 1
ATOM 566 C C . LEU A 1 73 ? 13.211 3.076 -7.013 1.00 95.50 73 LEU A C 1
ATOM 568 O O . LEU A 1 73 ? 12.648 3.580 -6.037 1.00 95.50 73 LEU A O 1
ATOM 572 N N . CYS A 1 74 ? 13.943 3.796 -7.860 1.00 96.38 74 CYS A N 1
ATOM 573 C CA . CYS A 1 74 ? 14.112 5.238 -7.741 1.00 96.38 74 CYS A CA 1
ATOM 574 C C . CYS A 1 74 ? 12.858 5.975 -8.227 1.00 96.38 74 CYS A C 1
ATOM 576 O O . CYS A 1 74 ? 12.435 5.798 -9.368 1.00 96.38 74 CYS A O 1
ATOM 578 N N . ILE A 1 75 ? 12.281 6.827 -7.376 1.00 95.75 75 ILE A N 1
ATOM 579 C CA . ILE A 1 75 ? 11.049 7.567 -7.681 1.00 95.75 75 ILE A CA 1
ATOM 580 C C . ILE A 1 75 ? 11.367 9.057 -7.901 1.00 95.75 75 ILE A C 1
ATOM 582 O O . ILE A 1 75 ? 11.822 9.719 -6.956 1.00 95.75 75 ILE A O 1
ATOM 586 N N . PRO A 1 76 ? 11.110 9.628 -9.097 1.00 94.06 76 PRO A N 1
ATOM 587 C CA . PRO A 1 76 ? 11.366 11.042 -9.383 1.00 94.06 76 PRO A CA 1
ATOM 588 C C . PRO A 1 76 ? 10.479 11.961 -8.533 1.00 94.06 76 PRO A C 1
ATOM 590 O O . PRO A 1 76 ? 9.542 11.507 -7.868 1.00 94.06 76 PRO A O 1
ATOM 593 N N . GLU A 1 77 ? 10.787 13.256 -8.508 1.00 91.50 77 GLU A N 1
ATOM 594 C CA . GLU A 1 77 ? 9.985 14.259 -7.805 1.00 91.50 77 GLU A CA 1
ATOM 595 C C . GLU A 1 77 ? 8.604 14.406 -8.462 1.00 91.50 77 GLU A C 1
ATOM 597 O O . GLU A 1 77 ? 8.395 15.167 -9.401 1.00 91.50 77 GLU A O 1
ATOM 602 N N . CYS A 1 78 ? 7.644 13.620 -7.973 1.00 89.31 78 CYS A N 1
ATOM 603 C CA . CYS A 1 78 ? 6.284 13.553 -8.493 1.00 89.31 78 CYS A CA 1
ATOM 604 C C . CYS A 1 78 ? 5.284 13.138 -7.403 1.00 89.31 78 CYS A C 1
ATOM 606 O O . CYS A 1 78 ? 5.653 12.747 -6.290 1.00 89.31 78 CYS A O 1
ATOM 608 N N . SER A 1 79 ? 3.991 13.183 -7.735 1.00 88.12 79 SER A N 1
ATOM 609 C CA . SER A 1 79 ? 2.896 12.831 -6.821 1.00 88.12 79 SER A CA 1
ATOM 610 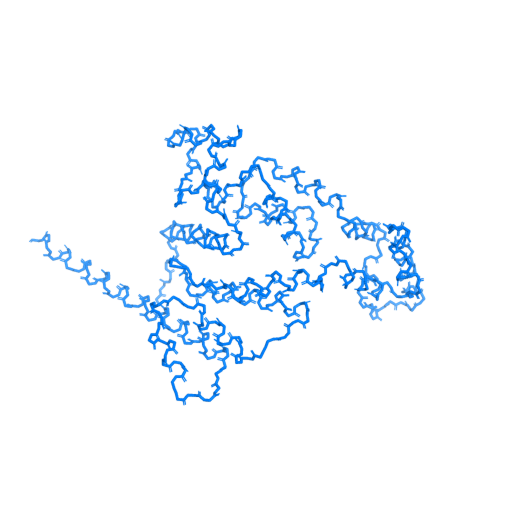C C . SER A 1 79 ? 2.934 11.379 -6.324 1.00 88.12 79 SER A C 1
ATOM 612 O O . SER A 1 79 ? 2.381 11.098 -5.257 1.00 88.12 79 SER A O 1
ATOM 614 N N . LEU A 1 80 ? 3.622 10.470 -7.031 1.00 89.88 80 LEU A N 1
ATOM 615 C CA . LEU A 1 80 ? 3.735 9.065 -6.632 1.00 89.88 80 LEU A CA 1
ATOM 616 C C . LEU A 1 80 ? 4.446 8.893 -5.283 1.00 89.88 80 LEU A C 1
ATOM 618 O O . LEU A 1 80 ? 4.062 8.012 -4.521 1.00 89.88 80 LEU A O 1
ATOM 622 N N . ARG A 1 81 ? 5.413 9.756 -4.929 1.00 94.44 81 ARG A N 1
ATOM 623 C CA . ARG A 1 81 ? 6.084 9.702 -3.613 1.00 94.44 81 ARG A CA 1
ATOM 624 C C . ARG A 1 81 ? 5.077 9.802 -2.469 1.00 94.44 81 ARG A C 1
ATOM 626 O O . ARG A 1 81 ? 5.071 8.971 -1.564 1.00 94.44 81 ARG A O 1
ATOM 633 N N . LEU A 1 82 ? 4.175 10.783 -2.544 1.00 88.44 82 LEU A N 1
ATOM 634 C CA . LEU A 1 82 ? 3.125 10.974 -1.543 1.00 88.44 82 LEU A CA 1
ATOM 635 C C . LEU A 1 82 ? 2.133 9.806 -1.537 1.00 88.44 82 LEU A C 1
ATOM 637 O O . LEU A 1 82 ? 1.706 9.381 -0.467 1.00 88.44 82 LEU A O 1
ATOM 641 N N . GLN A 1 83 ? 1.779 9.282 -2.713 1.00 85.50 83 GLN A N 1
ATOM 642 C CA . GLN A 1 83 ? 0.885 8.130 -2.825 1.00 85.50 83 GLN A CA 1
ATOM 643 C C . GLN A 1 83 ? 1.487 6.877 -2.171 1.00 85.50 83 GLN A C 1
ATOM 645 O O . GLN A 1 83 ? 0.795 6.231 -1.389 1.00 85.50 83 GLN A O 1
ATOM 650 N N . ILE A 1 84 ? 2.771 6.589 -2.412 1.00 89.38 84 ILE A N 1
ATOM 651 C CA . ILE A 1 84 ? 3.504 5.481 -1.780 1.00 89.38 84 ILE A CA 1
ATOM 652 C C . ILE A 1 84 ? 3.499 5.630 -0.256 1.00 89.38 84 ILE A C 1
ATOM 654 O O . ILE A 1 84 ? 3.170 4.678 0.450 1.00 89.38 84 ILE A O 1
ATOM 658 N N . ILE A 1 85 ? 3.833 6.820 0.262 1.00 88.69 85 ILE A N 1
ATOM 659 C CA . ILE A 1 85 ? 3.827 7.070 1.712 1.00 88.69 85 ILE A CA 1
ATOM 660 C C . ILE A 1 85 ? 2.421 6.850 2.279 1.00 88.69 85 ILE A C 1
ATOM 662 O O . ILE A 1 85 ? 2.277 6.187 3.301 1.00 88.69 85 ILE A O 1
ATOM 666 N N . LYS A 1 86 ? 1.386 7.383 1.620 1.00 83.56 86 LYS A N 1
ATOM 667 C CA . LYS A 1 86 ? -0.005 7.255 2.064 1.00 83.56 86 LYS A CA 1
ATOM 668 C C . LYS A 1 86 ? -0.471 5.801 2.097 1.00 83.56 86 LYS A C 1
ATOM 670 O O . LYS A 1 86 ? -1.090 5.412 3.082 1.00 83.56 86 LYS A O 1
ATOM 675 N N . GLU A 1 87 ? -0.185 5.024 1.053 1.00 80.31 87 GLU A N 1
ATOM 676 C CA . GLU A 1 87 ? -0.567 3.607 0.962 1.00 80.31 87 GLU A CA 1
ATOM 677 C C . GLU A 1 87 ? 0.125 2.797 2.063 1.00 80.31 87 GLU A C 1
ATOM 679 O O . GLU A 1 87 ? -0.555 2.170 2.868 1.00 80.31 87 GLU A O 1
ATOM 684 N N . LEU A 1 88 ? 1.451 2.909 2.189 1.00 81.06 88 LEU A N 1
ATOM 685 C CA . LEU A 1 88 ? 2.220 2.147 3.180 1.00 81.06 88 LEU A CA 1
ATOM 686 C C . LEU A 1 88 ? 1.948 2.575 4.627 1.00 81.06 88 LEU A C 1
ATOM 688 O O . LEU A 1 88 ? 1.985 1.749 5.533 1.00 81.06 88 LEU A O 1
ATOM 692 N N . HIS A 1 89 ? 1.666 3.855 4.864 1.00 80.31 89 HIS A N 1
ATOM 693 C CA . HIS A 1 89 ? 1.251 4.328 6.182 1.00 80.31 89 HIS A CA 1
ATOM 694 C C . HIS A 1 89 ? -0.157 3.840 6.555 1.00 80.31 89 HIS A C 1
ATOM 696 O O . HIS A 1 89 ? -0.425 3.546 7.720 1.00 80.31 89 HIS A O 1
ATOM 702 N N . GLY A 1 90 ? -1.051 3.757 5.564 1.00 68.94 90 GLY A N 1
ATOM 703 C CA . GLY A 1 90 ? -2.429 3.301 5.727 1.00 68.94 90 GLY A CA 1
ATOM 704 C C . GLY A 1 90 ? -2.563 1.814 6.067 1.00 68.94 90 GLY A C 1
ATOM 705 O O . GLY A 1 90 ? -3.604 1.424 6.581 1.00 68.94 90 GLY A O 1
ATOM 706 N N . GLU A 1 91 ? -1.515 0.999 5.885 1.00 66.00 91 GLU A N 1
ATOM 707 C CA . GLU A 1 91 ? -1.484 -0.429 6.268 1.00 66.00 91 GLU A CA 1
ATOM 708 C C . GLU A 1 91 ? -1.488 -0.672 7.800 1.00 66.00 91 GLU A C 1
ATOM 710 O O . GLU A 1 91 ? -1.194 -1.775 8.257 1.00 66.00 91 GLU A O 1
ATOM 715 N N . GLY A 1 92 ? -1.813 0.339 8.616 1.00 58.41 92 GLY A N 1
ATOM 716 C CA . GLY A 1 92 ? -1.975 0.182 10.065 1.00 58.41 92 GLY A CA 1
ATOM 717 C C . GLY A 1 92 ? -1.499 1.351 10.924 1.00 58.41 92 GLY A C 1
ATOM 718 O O . GLY A 1 92 ? -1.277 1.148 12.112 1.00 58.41 92 GLY A O 1
ATOM 719 N N . HIS A 1 93 ? -1.282 2.549 10.362 1.00 68.56 93 HIS A N 1
ATOM 720 C CA . HIS A 1 93 ? -0.838 3.735 11.118 1.00 68.56 93 HIS A CA 1
ATOM 721 C C . HIS A 1 93 ? 0.386 3.472 11.994 1.00 68.56 93 HIS A C 1
ATOM 723 O O . HIS A 1 93 ? 0.497 3.960 13.115 1.00 68.56 93 HIS A O 1
ATOM 729 N N . LEU A 1 94 ? 1.339 2.717 11.447 1.00 61.12 94 LEU A N 1
ATOM 730 C CA . LEU A 1 94 ? 2.448 2.092 12.173 1.00 61.12 94 LEU A CA 1
ATOM 731 C C . LEU A 1 94 ? 3.489 3.088 12.737 1.00 61.12 94 LEU A C 1
ATOM 733 O O . LEU A 1 94 ? 4.575 2.695 13.161 1.00 61.12 94 LEU A O 1
ATOM 737 N N . GLY A 1 95 ? 3.198 4.388 12.691 1.00 69.69 95 GLY A N 1
ATOM 738 C CA . GLY A 1 95 ? 4.099 5.461 13.080 1.00 69.69 95 GLY A CA 1
ATOM 739 C C . GLY A 1 95 ? 5.199 5.739 12.054 1.00 69.69 95 GLY A C 1
ATOM 740 O O . GLY A 1 95 ? 5.328 5.085 11.009 1.00 69.69 95 GLY A O 1
ATOM 741 N N . ARG A 1 96 ? 6.009 6.761 12.350 1.00 83.25 96 ARG A N 1
ATOM 742 C CA . ARG A 1 96 ? 7.050 7.286 11.453 1.00 83.25 96 ARG A CA 1
ATOM 743 C C . ARG A 1 96 ? 8.072 6.223 11.067 1.00 83.25 96 ARG A C 1
ATOM 745 O O . ARG A 1 96 ? 8.325 6.014 9.883 1.00 83.25 96 ARG A O 1
ATOM 752 N N . ASP A 1 97 ? 8.681 5.583 12.061 1.00 80.94 97 ASP A N 1
ATOM 753 C CA . ASP A 1 97 ? 9.871 4.755 11.845 1.00 80.94 97 ASP A CA 1
ATOM 754 C C . ASP A 1 97 ? 9.539 3.478 11.070 1.00 80.94 97 ASP A C 1
ATOM 756 O O . ASP A 1 97 ? 10.280 3.090 10.162 1.00 80.94 97 ASP A O 1
ATOM 760 N N . ARG A 1 98 ? 8.371 2.883 11.335 1.00 79.00 98 ARG A N 1
ATOM 761 C CA . ARG A 1 98 ? 7.900 1.725 10.577 1.00 79.00 98 ARG A CA 1
ATOM 762 C C . ARG A 1 98 ? 7.500 2.092 9.152 1.00 79.00 98 ARG A C 1
ATOM 764 O O . ARG A 1 98 ? 7.899 1.391 8.227 1.00 79.00 98 ARG A O 1
ATOM 771 N N . THR A 1 99 ? 6.788 3.205 8.957 1.00 82.56 99 THR A N 1
ATOM 772 C CA . THR A 1 99 ? 6.450 3.705 7.610 1.00 82.56 99 THR A CA 1
ATOM 773 C C . THR A 1 99 ? 7.724 3.961 6.798 1.00 82.56 99 THR A C 1
ATOM 775 O O . THR A 1 99 ? 7.834 3.544 5.648 1.00 82.56 99 THR A O 1
ATOM 778 N N . LEU A 1 100 ? 8.732 4.588 7.413 1.00 89.50 100 LEU A N 1
ATOM 779 C CA . LEU A 1 100 ? 10.028 4.849 6.791 1.00 89.50 100 LEU A CA 1
ATOM 780 C C . LEU A 1 100 ? 10.739 3.558 6.370 1.00 89.50 100 LEU A C 1
ATOM 782 O O . LEU A 1 100 ? 11.338 3.519 5.295 1.00 89.50 100 LEU A O 1
ATOM 786 N N . GLN A 1 101 ? 10.679 2.518 7.203 1.00 84.94 101 GLN A N 1
ATOM 787 C CA . GLN A 1 101 ? 11.229 1.207 6.873 1.00 84.94 101 GLN A CA 1
ATOM 788 C C . GLN A 1 101 ? 10.513 0.595 5.663 1.00 84.94 101 GLN A C 1
ATOM 790 O O . GLN A 1 101 ? 11.178 0.272 4.686 1.00 84.94 101 GLN A O 1
ATOM 795 N N . LEU A 1 102 ? 9.177 0.537 5.676 1.00 83.12 102 LEU A N 1
ATOM 796 C CA . LEU A 1 102 ? 8.382 -0.031 4.579 1.00 83.12 102 LEU A CA 1
ATOM 797 C C . LEU A 1 102 ? 8.631 0.678 3.242 1.00 83.12 102 LEU A C 1
ATOM 799 O O . LEU A 1 102 ? 8.749 0.031 2.201 1.00 83.12 102 LEU A O 1
ATOM 803 N N . VAL A 1 103 ? 8.747 2.010 3.264 1.00 91.69 103 VAL A N 1
ATOM 804 C CA . VAL A 1 103 ? 9.088 2.789 2.066 1.00 91.69 103 VAL A CA 1
ATOM 805 C C . VAL A 1 103 ? 10.484 2.407 1.573 1.00 91.69 103 VAL A C 1
ATOM 807 O O . VAL A 1 103 ? 10.669 2.144 0.386 1.00 91.69 103 VAL A O 1
ATOM 810 N N . ARG A 1 104 ? 11.466 2.334 2.478 1.00 93.94 104 ARG A N 1
ATOM 811 C CA . ARG A 1 104 ? 12.851 1.989 2.135 1.00 93.94 104 ARG A CA 1
ATOM 812 C C . ARG A 1 104 ? 13.029 0.538 1.707 1.00 93.94 104 ARG A C 1
ATOM 814 O O . ARG A 1 104 ? 13.994 0.261 1.010 1.00 93.94 104 ARG A O 1
ATOM 821 N N . ASP A 1 105 ? 12.133 -0.373 2.051 1.00 88.75 105 ASP A N 1
ATOM 822 C CA . ASP A 1 105 ? 12.267 -1.763 1.615 1.00 88.75 105 ASP A CA 1
ATOM 823 C C . ASP A 1 105 ? 12.180 -1.896 0.082 1.00 88.75 105 ASP A C 1
ATOM 825 O O . ASP A 1 105 ? 12.832 -2.769 -0.492 1.00 88.75 105 ASP A O 1
ATOM 829 N N . ASN A 1 106 ? 11.431 -1.005 -0.586 1.00 89.19 106 ASN A N 1
ATOM 830 C CA . ASN A 1 106 ? 11.157 -1.099 -2.026 1.00 89.19 106 ASN A CA 1
ATOM 831 C C . ASN A 1 106 ? 11.493 0.162 -2.832 1.00 89.19 106 ASN A C 1
ATOM 833 O O . ASN A 1 106 ? 11.643 0.066 -4.047 1.00 89.19 106 ASN A O 1
ATOM 837 N N . TYR A 1 107 ? 11.626 1.335 -2.208 1.00 95.69 107 TYR A N 1
ATOM 838 C CA . TYR A 1 107 ? 11.750 2.600 -2.936 1.00 95.69 107 TYR A CA 1
ATOM 839 C C . TYR A 1 107 ? 12.885 3.481 -2.435 1.00 95.69 107 TYR A C 1
ATOM 841 O O . TYR A 1 107 ? 13.240 3.477 -1.254 1.00 95.69 107 TYR A O 1
ATOM 849 N N . PHE A 1 108 ? 13.421 4.279 -3.356 1.00 96.69 108 PHE A N 1
ATOM 850 C CA . PHE A 1 108 ? 14.479 5.239 -3.094 1.00 96.69 108 PHE A CA 1
ATOM 851 C C . PHE A 1 108 ? 14.152 6.612 -3.692 1.00 96.69 108 PHE A C 1
ATOM 853 O O . PHE A 1 108 ? 13.760 6.736 -4.849 1.00 96.69 108 PHE A O 1
ATOM 860 N N . TRP A 1 109 ? 14.356 7.665 -2.906 1.00 96.50 109 TRP A N 1
ATOM 861 C CA . TRP A 1 109 ? 14.473 9.043 -3.374 1.00 96.50 109 TRP A CA 1
ATOM 862 C C . TRP A 1 109 ? 15.222 9.882 -2.331 1.00 96.50 109 TRP A C 1
ATOM 864 O O . TRP A 1 109 ? 15.289 9.500 -1.152 1.00 96.50 109 TRP A O 1
ATOM 874 N N . PRO A 1 110 ? 15.820 11.024 -2.717 1.00 93.44 110 PRO A N 1
ATOM 875 C CA . PRO A 1 110 ? 16.429 11.916 -1.741 1.00 93.44 110 PRO A CA 1
ATOM 876 C C . PRO A 1 110 ? 15.383 12.376 -0.720 1.00 93.44 110 PRO A C 1
ATOM 878 O O . PRO A 1 110 ? 14.268 12.741 -1.067 1.00 93.44 110 PRO A O 1
ATOM 881 N N . MET A 1 111 ? 15.765 12.411 0.557 1.00 93.19 111 MET A N 1
ATOM 882 C CA . MET A 1 111 ? 14.933 12.940 1.647 1.00 93.19 111 MET A CA 1
ATOM 883 C C . MET A 1 111 ? 13.649 12.149 1.984 1.00 93.19 111 MET A C 1
ATOM 885 O O . MET A 1 111 ? 12.785 12.725 2.647 1.00 93.19 111 MET A O 1
ATOM 889 N N . ILE A 1 112 ? 13.553 10.840 1.670 1.00 95.56 112 ILE A N 1
ATOM 890 C CA . ILE A 1 112 ? 12.431 9.966 2.111 1.00 95.56 112 ILE A CA 1
ATOM 891 C C . ILE A 1 112 ? 12.057 10.226 3.574 1.00 95.56 112 ILE A C 1
ATOM 893 O O . ILE A 1 112 ? 10.893 10.441 3.891 1.00 95.56 112 ILE A O 1
ATOM 897 N N . ARG A 1 113 ? 13.054 10.241 4.470 1.00 94.25 113 ARG A N 1
ATOM 898 C CA . ARG A 1 113 ? 12.840 10.442 5.910 1.00 94.25 113 ARG A CA 1
ATOM 899 C C . ARG A 1 113 ? 12.036 11.710 6.203 1.00 94.25 113 ARG A C 1
ATOM 901 O O . ARG A 1 113 ? 11.054 11.634 6.926 1.00 94.25 113 ARG A O 1
ATOM 908 N N . ARG A 1 114 ? 12.419 12.835 5.595 1.00 94.25 114 ARG A N 1
ATOM 909 C CA . ARG A 1 114 ? 11.771 14.137 5.798 1.00 94.25 114 ARG A CA 1
ATOM 910 C C . ARG A 1 114 ? 10.345 14.151 5.250 1.00 94.25 114 ARG A C 1
ATOM 912 O O . ARG A 1 114 ? 9.474 14.799 5.819 1.00 94.25 114 ARG A O 1
ATOM 919 N N . GLU A 1 115 ? 10.110 13.495 4.116 1.00 95.06 115 GLU A N 1
ATOM 920 C CA . GLU A 1 115 ? 8.772 13.416 3.520 1.00 95.06 115 GLU A CA 1
ATOM 921 C C . GLU A 1 115 ? 7.839 12.505 4.325 1.00 95.06 115 GLU A C 1
ATOM 923 O O . GLU A 1 115 ? 6.696 12.889 4.570 1.00 95.06 115 GLU A O 1
ATOM 928 N N . VAL A 1 116 ? 8.337 11.358 4.801 1.00 92.00 116 VAL A N 1
ATOM 929 C CA . VAL A 1 116 ? 7.604 10.460 5.706 1.00 92.00 116 VAL A CA 1
ATOM 930 C C . VAL A 1 116 ? 7.299 11.159 7.028 1.00 92.00 116 VAL A C 1
ATOM 932 O O . VAL A 1 116 ? 6.148 11.163 7.443 1.00 92.00 116 VAL A O 1
ATOM 935 N N . GLU A 1 117 ? 8.292 11.797 7.658 1.00 89.88 117 GLU A N 1
ATOM 936 C CA . GLU A 1 117 ? 8.115 12.598 8.880 1.00 89.88 117 GLU A CA 1
ATOM 937 C C . GLU A 1 117 ? 7.002 13.627 8.704 1.00 89.88 117 GLU A C 1
ATOM 939 O O . GLU A 1 117 ? 6.004 13.580 9.415 1.00 89.88 117 GLU A O 1
ATOM 944 N N . ARG A 1 118 ? 7.103 14.471 7.672 1.00 90.06 118 ARG A N 1
ATOM 945 C CA . ARG A 1 118 ? 6.105 15.508 7.389 1.00 90.06 118 ARG A CA 1
ATOM 946 C C . ARG A 1 118 ? 4.703 14.942 7.150 1.00 90.06 118 ARG A C 1
ATOM 948 O O . ARG A 1 118 ? 3.720 15.615 7.451 1.00 90.06 118 ARG A O 1
ATOM 955 N N . TYR A 1 119 ? 4.596 13.767 6.533 1.00 87.50 119 TYR A N 1
ATOM 956 C CA . TYR A 1 119 ? 3.305 13.127 6.300 1.00 87.50 119 TYR A CA 1
ATOM 957 C C . TYR A 1 119 ? 2.708 12.589 7.603 1.00 87.50 119 TYR A C 1
ATOM 959 O O . TYR A 1 119 ? 1.558 12.889 7.914 1.00 87.50 119 TYR A O 1
ATOM 967 N N . VAL A 1 120 ? 3.495 11.836 8.375 1.00 82.81 120 VAL A N 1
ATOM 968 C CA . VAL A 1 120 ? 3.042 11.206 9.621 1.00 82.81 120 VAL A CA 1
ATOM 969 C C . VAL A 1 120 ? 2.743 12.248 10.700 1.00 82.81 120 VAL A C 1
ATOM 971 O O . VAL A 1 120 ? 1.735 12.119 11.379 1.00 82.81 120 VAL A O 1
ATOM 974 N N . GLU A 1 121 ? 3.518 13.332 10.791 1.00 80.69 121 GLU A N 1
ATOM 975 C CA . GLU A 1 121 ? 3.240 14.472 11.687 1.00 80.69 121 GLU A CA 1
ATOM 976 C C . GLU A 1 121 ? 1.896 15.157 11.399 1.00 80.69 121 GLU A C 1
ATOM 978 O O . GLU A 1 121 ? 1.340 15.824 12.262 1.00 80.69 121 GLU A O 1
ATOM 983 N N . ARG A 1 122 ? 1.364 15.020 10.180 1.00 80.94 122 ARG A N 1
ATOM 984 C CA . ARG A 1 122 ? 0.044 15.546 9.793 1.00 80.94 122 ARG A CA 1
ATOM 985 C C . ARG A 1 122 ? -1.053 14.483 9.874 1.00 80.94 122 ARG A C 1
ATOM 987 O O . ARG A 1 122 ? -2.219 14.769 9.575 1.00 80.94 122 ARG A O 1
ATOM 994 N N . CYS A 1 123 ? -0.695 13.249 10.228 1.00 77.25 123 CYS A N 1
ATOM 995 C CA . CYS A 1 123 ? -1.650 12.178 10.427 1.00 77.25 123 CYS A CA 1
ATOM 996 C C . CYS A 1 123 ? -2.332 12.364 11.783 1.00 77.25 123 CYS A C 1
ATOM 998 O O . CYS A 1 123 ? -1.777 12.029 12.826 1.00 77.25 123 CYS A O 1
ATOM 1000 N N . HIS A 1 124 ? -3.576 12.838 11.748 1.00 71.75 124 HIS A N 1
ATOM 1001 C CA . HIS A 1 124 ? -4.372 13.072 12.952 1.00 71.75 124 HIS A CA 1
ATOM 1002 C C . HIS A 1 124 ? -4.572 11.781 13.762 1.00 71.75 124 HIS A C 1
ATOM 1004 O O . HIS A 1 124 ? -4.690 11.829 14.977 1.00 71.75 124 HIS A O 1
ATOM 1010 N N . GLN A 1 125 ? -4.597 10.612 13.111 1.00 69.56 125 GLN A N 1
ATOM 1011 C CA . GLN A 1 125 ? -4.737 9.335 13.811 1.00 69.56 125 GLN A CA 1
ATOM 1012 C C . GLN A 1 125 ? -3.485 8.984 14.618 1.00 69.56 125 GLN A C 1
ATOM 1014 O O . GLN A 1 125 ? -3.618 8.591 15.773 1.00 69.56 125 GLN A O 1
ATOM 1019 N N . CYS A 1 126 ? -2.288 9.157 14.047 1.00 72.25 126 CYS A N 1
ATOM 1020 C CA . CYS A 1 126 ? -1.045 8.974 14.796 1.00 72.25 126 CYS A CA 1
ATOM 1021 C C . CYS A 1 126 ? -0.928 9.998 15.922 1.00 72.25 126 CYS A C 1
ATOM 1023 O O . CYS A 1 126 ? -0.587 9.618 17.031 1.00 72.25 126 CYS A O 1
ATOM 1025 N N . GLU A 1 127 ? -1.300 11.254 15.673 1.00 74.19 127 GLU A N 1
ATOM 1026 C CA . GLU A 1 127 ? -1.320 12.288 16.710 1.00 74.19 127 GLU A CA 1
ATOM 1027 C C . GLU A 1 127 ? -2.245 11.904 17.877 1.00 74.19 127 GLU A C 1
ATOM 1029 O O . GLU A 1 127 ? -1.844 11.964 19.035 1.00 74.19 127 GLU A O 1
ATOM 1034 N N . VAL A 1 128 ? -3.464 11.434 17.595 1.00 75.69 128 VAL A N 1
ATOM 1035 C CA . VAL A 1 128 ? -4.400 11.010 18.646 1.00 75.69 128 VAL A CA 1
ATOM 1036 C C . VAL A 1 128 ? -3.911 9.754 19.374 1.00 75.69 128 VAL A C 1
ATOM 1038 O O . VAL A 1 128 ? -4.017 9.704 20.599 1.00 75.69 128 VAL A O 1
ATOM 1041 N N . LEU A 1 129 ? -3.377 8.757 18.658 1.00 74.00 129 LEU A N 1
ATOM 1042 C CA . LEU A 1 129 ? -2.813 7.546 19.267 1.00 74.00 129 LEU A CA 1
ATOM 1043 C C . LEU A 1 129 ? -1.619 7.875 20.163 1.00 74.00 129 LEU A C 1
ATOM 1045 O O . LEU A 1 129 ? -1.578 7.411 21.296 1.00 74.00 129 LEU A O 1
ATOM 1049 N N . ASP A 1 130 ? -0.697 8.720 19.705 1.00 74.19 130 ASP A N 1
ATOM 1050 C CA . ASP A 1 130 ? 0.469 9.132 20.485 1.00 74.19 130 ASP A CA 1
ATOM 1051 C C . ASP A 1 130 ? 0.044 9.845 21.774 1.00 74.19 130 ASP A C 1
ATOM 1053 O O . ASP A 1 130 ? 0.598 9.571 22.838 1.00 74.19 130 ASP A O 1
ATOM 1057 N N . VAL A 1 131 ? -0.976 10.712 21.717 1.00 81.50 131 VAL A N 1
ATOM 1058 C CA . VAL A 1 131 ? -1.519 11.371 22.918 1.00 81.50 131 VAL A CA 1
ATOM 1059 C C . VAL A 1 131 ? -2.178 10.358 23.861 1.00 81.50 131 VAL A C 1
ATOM 1061 O O . VAL A 1 131 ? -2.015 10.477 25.074 1.00 81.50 131 VAL A O 1
ATOM 1064 N N . LEU A 1 132 ? -2.902 9.360 23.341 1.00 80.69 132 LEU A N 1
ATOM 1065 C CA . LEU A 1 132 ? -3.485 8.298 24.169 1.00 80.69 132 LEU A CA 1
ATOM 1066 C C . LEU A 1 132 ? -2.398 7.454 24.846 1.00 80.69 132 LEU A C 1
ATOM 1068 O O . LEU A 1 132 ? -2.478 7.257 26.054 1.00 80.69 132 LEU A O 1
ATOM 1072 N N . CYS A 1 133 ? -1.364 7.037 24.112 1.00 80.06 133 CYS A N 1
ATOM 1073 C CA . CYS A 1 133 ? -0.224 6.291 24.650 1.00 80.06 133 CYS A CA 1
ATOM 1074 C C . CYS A 1 133 ? 0.541 7.098 25.710 1.00 80.06 133 CYS A C 1
ATOM 1076 O O . CYS A 1 133 ? 0.876 6.576 26.767 1.00 80.06 133 CYS A O 1
ATOM 1078 N N . GLN A 1 134 ? 0.788 8.392 25.469 1.00 81.62 134 GLN A N 1
ATOM 1079 C CA . GLN A 1 134 ? 1.439 9.278 26.448 1.00 81.62 134 GLN A CA 1
ATOM 1080 C C . GLN A 1 134 ? 0.638 9.430 27.746 1.00 81.62 134 GLN A C 1
ATOM 1082 O O . GLN A 1 134 ? 1.214 9.736 28.787 1.00 81.62 134 GLN A O 1
ATOM 1087 N N . GLN A 1 135 ? -0.682 9.263 27.677 1.00 86.75 135 GLN A N 1
ATOM 1088 C CA . GL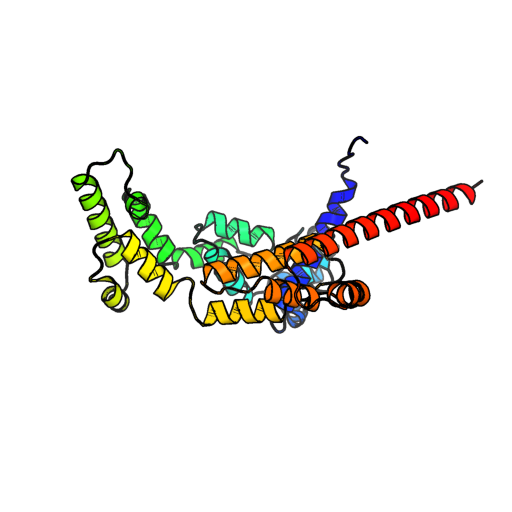N A 1 135 ? -1.584 9.334 28.823 1.00 86.75 135 GLN A CA 1
ATOM 1089 C C . GLN A 1 135 ? -1.907 7.954 29.414 1.00 86.75 135 GLN A C 1
ATOM 1091 O O . GLN A 1 135 ? -2.708 7.894 30.344 1.00 86.75 135 GLN A O 1
ATOM 1096 N N . GLU A 1 136 ? -1.315 6.875 28.885 1.00 85.38 136 GLU A N 1
ATOM 1097 C CA . GLU A 1 136 ? -1.595 5.480 29.269 1.00 85.38 136 GLU A CA 1
ATOM 1098 C C . GLU A 1 136 ? -3.085 5.103 29.099 1.00 85.38 136 GLU A C 1
ATOM 1100 O O . GLU A 1 136 ? -3.665 4.328 29.859 1.00 85.38 136 GLU A O 1
ATOM 1105 N N . LEU A 1 137 ? -3.738 5.698 28.096 1.00 86.56 137 LEU A N 1
ATOM 1106 C CA . LEU A 1 137 ? -5.159 5.519 27.781 1.00 86.56 137 LEU A CA 1
ATOM 1107 C C . LEU A 1 137 ? -5.398 4.605 26.572 1.00 86.56 137 LEU A C 1
ATOM 1109 O O . LEU A 1 137 ? -6.549 4.300 26.256 1.00 86.56 137 LEU A O 1
ATOM 1113 N N . ASP A 1 138 ? -4.341 4.185 25.882 1.00 78.69 138 ASP A N 1
ATOM 1114 C CA . ASP A 1 138 ? -4.382 3.324 24.699 1.00 78.69 138 ASP A CA 1
ATOM 1115 C C . ASP A 1 138 ? -5.016 1.959 24.994 1.00 78.69 138 ASP A C 1
ATOM 1117 O O . ASP A 1 138 ? -5.792 1.460 24.179 1.00 78.69 138 ASP A O 1
ATOM 1121 N N . ILE A 1 139 ? -4.819 1.423 26.206 1.00 82.81 139 ILE A N 1
ATOM 1122 C CA . ILE A 1 139 ? -5.460 0.179 26.657 1.00 82.81 139 ILE A CA 1
ATOM 1123 C C . ILE A 1 139 ? -6.991 0.231 26.575 1.00 82.81 139 ILE A C 1
ATOM 1125 O O . ILE A 1 139 ? -7.637 -0.794 26.372 1.00 82.81 139 ILE A O 1
ATOM 1129 N N . ALA A 1 140 ? -7.596 1.418 26.686 1.00 86.06 140 ALA A N 1
ATOM 1130 C CA . ALA A 1 140 ? -9.045 1.570 26.630 1.00 86.06 140 ALA A CA 1
ATOM 1131 C C . ALA A 1 140 ? -9.618 1.342 25.216 1.00 86.06 140 ALA A C 1
ATOM 1133 O O . ALA A 1 140 ? -10.828 1.147 25.070 1.00 86.06 140 ALA A O 1
ATOM 1134 N N . LEU A 1 141 ? -8.775 1.359 24.174 1.00 80.88 141 LEU A N 1
ATOM 1135 C CA . LEU A 1 141 ? -9.165 1.001 22.805 1.00 80.88 141 LEU A CA 1
ATOM 1136 C C . LEU A 1 141 ? -9.430 -0.508 22.650 1.00 80.88 141 LEU A C 1
ATOM 1138 O O . LEU A 1 141 ? -10.164 -0.906 21.742 1.00 80.88 141 LEU A O 1
ATOM 1142 N N . GLU A 1 142 ? -8.894 -1.324 23.559 1.00 82.81 142 GLU A N 1
ATOM 1143 C CA . GLU A 1 142 ? -9.057 -2.775 23.592 1.00 82.81 142 GLU A CA 1
ATOM 1144 C C . GLU A 1 142 ? -10.248 -3.220 24.463 1.00 82.81 142 GLU A C 1
ATOM 1146 O O . GLU A 1 142 ? -11.032 -2.412 24.969 1.00 82.81 142 GLU A O 1
ATOM 1151 N N . ASP A 1 143 ? -10.452 -4.535 24.582 1.00 82.44 143 ASP A N 1
ATOM 1152 C CA . ASP A 1 143 ? -11.417 -5.083 25.541 1.00 82.44 143 ASP A CA 1
ATOM 1153 C C . ASP A 1 143 ? -10.905 -4.969 26.983 1.00 82.44 143 ASP A C 1
ATOM 1155 O O . ASP A 1 143 ? -9.708 -5.075 27.252 1.00 82.44 143 ASP A O 1
ATOM 1159 N N . LYS A 1 144 ? -11.840 -4.776 27.923 1.00 86.38 144 LYS A N 1
ATOM 1160 C CA . LYS A 1 144 ? -11.534 -4.633 29.349 1.00 86.38 144 LYS A CA 1
ATOM 1161 C C . LYS A 1 144 ? -10.740 -5.851 29.858 1.00 86.38 144 LYS A C 1
ATOM 1163 O O . LYS A 1 144 ? -11.260 -6.967 29.771 1.00 86.38 144 LYS A O 1
ATOM 1168 N N . PRO A 1 145 ? -9.554 -5.662 30.468 1.00 86.94 145 PRO A N 1
ATOM 1169 C CA . PRO A 1 145 ? -8.833 -6.748 31.125 1.00 86.94 145 PRO A CA 1
ATOM 1170 C C . PRO A 1 145 ? -9.648 -7.357 32.274 1.00 86.94 145 PRO A C 1
ATOM 1172 O O . PRO A 1 145 ? -10.251 -6.635 33.069 1.00 86.94 145 PRO A O 1
ATOM 1175 N N . SER A 1 146 ? -9.625 -8.685 32.405 1.00 83.12 146 SER A N 1
ATOM 1176 C CA . SER A 1 146 ? -10.397 -9.424 33.420 1.00 83.12 146 SER A CA 1
ATOM 1177 C C . SER A 1 146 ? -10.053 -9.051 34.865 1.00 83.12 146 SER A C 1
ATOM 1179 O O . SER A 1 146 ? -10.893 -9.194 35.746 1.00 83.12 146 SER A O 1
ATOM 1181 N N . GLU A 1 147 ? -8.829 -8.583 35.109 1.00 87.19 147 GLU A N 1
ATOM 1182 C CA . GLU A 1 147 ? -8.322 -8.228 36.441 1.00 87.19 147 GLU A CA 1
ATOM 1183 C C . GLU A 1 147 ? -8.655 -6.785 36.855 1.00 87.19 147 GLU A C 1
ATOM 1185 O O . GLU A 1 147 ? -8.437 -6.412 38.004 1.00 87.19 147 GLU A O 1
ATOM 1190 N N . MET A 1 148 ? -9.178 -5.965 35.937 1.00 87.19 148 MET A N 1
ATOM 1191 C CA . MET A 1 148 ? -9.406 -4.540 36.176 1.00 87.19 148 MET A CA 1
ATOM 1192 C C . MET A 1 148 ? -10.782 -4.268 36.793 1.00 87.19 148 MET A C 1
ATOM 1194 O O . MET A 1 148 ? -11.786 -4.871 36.402 1.00 87.19 148 MET A O 1
ATOM 1198 N N . ASP A 1 149 ? -10.859 -3.305 37.711 1.00 92.31 149 ASP A N 1
ATOM 1199 C CA . ASP A 1 149 ? -12.126 -2.866 38.296 1.00 92.31 149 ASP A CA 1
ATOM 1200 C C . ASP A 1 149 ? -13.010 -2.115 37.275 1.00 92.31 149 ASP A C 1
ATOM 1202 O O . ASP A 1 149 ? -12.525 -1.445 36.359 1.00 92.31 149 ASP A O 1
ATOM 1206 N N . ASP A 1 150 ? -14.336 -2.235 37.409 1.00 89.62 150 ASP A N 1
ATOM 1207 C CA . ASP A 1 150 ? -15.297 -1.577 36.508 1.00 89.62 150 ASP A CA 1
ATOM 1208 C C . ASP A 1 150 ? -15.193 -0.048 36.562 1.00 89.62 150 ASP A C 1
ATOM 1210 O O . ASP A 1 150 ? -15.250 0.622 35.529 1.00 89.62 150 ASP A O 1
ATOM 1214 N N . LYS A 1 151 ? -15.004 0.523 37.755 1.00 89.31 151 LYS A N 1
ATOM 1215 C CA . LYS A 1 151 ? -14.949 1.975 37.950 1.00 89.31 151 LYS A CA 1
ATOM 1216 C C . LYS A 1 151 ? -13.647 2.563 37.411 1.00 89.31 151 LYS A C 1
ATOM 1218 O O . LYS A 1 151 ? -13.650 3.667 36.855 1.00 89.31 151 LYS A O 1
ATOM 1223 N N . GLU A 1 152 ? -12.545 1.836 37.568 1.00 88.81 152 GLU A N 1
ATOM 1224 C CA . GLU A 1 152 ? -11.251 2.186 36.973 1.00 88.81 152 GLU A CA 1
ATOM 1225 C C . GLU A 1 152 ? -11.339 2.167 35.442 1.00 88.81 152 GLU A C 1
ATOM 1227 O O . GLU A 1 152 ? -11.007 3.164 34.795 1.00 88.81 152 GLU A O 1
ATOM 1232 N N . TRP A 1 153 ? -11.912 1.106 34.864 1.00 91.00 153 TRP A N 1
ATOM 1233 C CA . TRP A 1 153 ? -12.120 1.001 33.417 1.00 91.00 153 TRP A CA 1
ATOM 1234 C C . TRP A 1 153 ? -13.031 2.103 32.860 1.00 91.00 153 TRP A C 1
ATOM 1236 O O . TRP A 1 153 ? -12.720 2.718 31.838 1.00 91.00 153 TRP A O 1
ATOM 1246 N N . GLU A 1 154 ? -14.138 2.419 33.539 1.00 90.25 154 GLU A N 1
ATOM 1247 C CA . GLU A 1 154 ? -15.023 3.521 33.141 1.00 90.25 154 GLU A CA 1
ATOM 1248 C C . GLU A 1 154 ? -14.310 4.878 33.142 1.00 90.25 154 GLU A C 1
ATOM 1250 O O . GLU A 1 154 ? -14.606 5.738 32.301 1.00 90.25 154 GLU A O 1
ATOM 1255 N N . THR A 1 155 ? -13.379 5.077 34.079 1.00 90.19 155 THR A N 1
ATOM 1256 C CA . THR A 1 155 ? -12.585 6.304 34.186 1.00 90.19 155 THR A CA 1
ATOM 1257 C C . THR A 1 155 ? -11.617 6.420 33.013 1.00 90.19 155 THR A C 1
ATOM 1259 O O . THR A 1 155 ? -11.665 7.434 32.310 1.00 90.19 155 THR A O 1
ATOM 1262 N N . LEU A 1 156 ? -10.845 5.363 32.731 1.00 89.88 156 LEU A N 1
ATOM 1263 C CA . LEU A 1 156 ? -9.937 5.292 31.580 1.00 89.88 156 LEU A CA 1
ATOM 1264 C C . LEU A 1 156 ? -10.689 5.508 30.263 1.00 89.88 156 LEU A C 1
ATOM 1266 O O . LEU A 1 156 ? -10.337 6.379 29.469 1.00 89.88 156 LEU A O 1
ATOM 1270 N N . ASN A 1 157 ? -11.805 4.803 30.066 1.00 90.75 157 ASN A N 1
ATOM 1271 C CA . ASN A 1 157 ? -12.647 4.946 28.880 1.00 90.75 157 ASN A CA 1
ATOM 1272 C C . ASN A 1 157 ? -13.167 6.387 28.704 1.00 90.75 157 ASN A C 1
ATOM 1274 O O . ASN A 1 157 ? -13.180 6.924 27.592 1.00 90.75 157 ASN A O 1
ATOM 1278 N N . ARG A 1 158 ? -13.597 7.042 29.792 1.00 90.12 158 ARG A N 1
ATOM 1279 C CA . ARG A 1 158 ? -14.084 8.429 29.748 1.00 90.12 158 ARG A CA 1
ATOM 1280 C C . ARG A 1 158 ? -12.963 9.411 29.421 1.00 90.12 158 ARG A C 1
ATOM 1282 O O . ARG A 1 158 ? -13.196 10.331 28.633 1.00 90.12 158 ARG A O 1
ATOM 1289 N N . GLN A 1 159 ? -11.783 9.224 30.011 1.00 90.19 159 GLN A N 1
ATOM 1290 C CA . GLN A 1 159 ? -10.601 10.039 29.735 1.00 90.19 159 GLN A CA 1
ATOM 1291 C C . GLN A 1 159 ? -10.178 9.891 28.274 1.00 90.19 159 GLN A C 1
ATOM 1293 O O . GLN A 1 159 ? -10.084 10.898 27.576 1.00 90.19 159 GLN A O 1
ATOM 1298 N N . ALA A 1 160 ? -10.082 8.659 27.772 1.00 88.56 160 ALA A N 1
ATOM 1299 C CA . ALA A 1 160 ? -9.727 8.377 26.386 1.00 88.56 160 ALA A CA 1
ATOM 1300 C C . ALA A 1 160 ? -10.733 8.997 25.396 1.00 88.56 160 ALA A C 1
ATOM 1302 O O . ALA A 1 160 ? -10.344 9.666 24.436 1.00 88.56 160 ALA A O 1
ATOM 1303 N N . CYS A 1 161 ? -12.043 8.892 25.670 1.00 88.00 161 CYS A N 1
ATOM 1304 C CA . CYS A 1 161 ? -13.074 9.583 24.884 1.00 88.00 161 CYS A CA 1
ATOM 1305 C C . CYS A 1 161 ? -12.883 11.108 24.878 1.00 88.00 161 CYS A C 1
ATOM 1307 O O . CYS A 1 161 ? -13.103 11.760 23.854 1.00 88.00 161 CYS A O 1
ATOM 1309 N N . GLY A 1 162 ? -12.535 11.691 26.029 1.00 86.56 162 GLY A N 1
ATOM 1310 C CA . GLY A 1 162 ? -12.253 13.118 26.167 1.00 86.56 162 GLY A CA 1
ATOM 1311 C C . GLY A 1 162 ? -11.060 13.536 25.314 1.00 86.56 162 GLY A C 1
ATOM 1312 O O . GLY A 1 162 ? -11.186 14.456 24.506 1.00 86.56 162 GLY A O 1
ATOM 1313 N N . THR A 1 163 ? -9.953 12.809 25.431 1.00 87.06 163 THR A N 1
ATOM 1314 C CA . THR A 1 163 ? -8.715 13.034 24.682 1.00 87.06 163 THR A CA 1
ATOM 1315 C C . THR A 1 163 ? -8.944 12.971 23.176 1.00 87.06 163 THR A C 1
ATOM 1317 O O . THR A 1 163 ? -8.596 13.921 22.473 1.00 87.06 163 THR A O 1
ATOM 1320 N N . ILE A 1 164 ? -9.625 11.941 22.663 1.00 85.06 164 ILE A N 1
ATOM 1321 C CA . ILE A 1 164 ? -9.922 11.852 21.224 1.00 85.06 164 ILE A CA 1
ATOM 1322 C C . ILE A 1 164 ? -10.775 13.043 20.771 1.00 85.06 164 ILE A C 1
ATOM 1324 O O . ILE A 1 164 ? -10.461 13.706 19.787 1.00 85.06 164 ILE A O 1
ATOM 1328 N N . ARG A 1 165 ? -11.843 13.380 21.505 1.00 84.38 165 ARG A N 1
ATOM 1329 C CA . ARG A 1 165 ? -12.714 14.510 21.139 1.00 84.38 165 ARG A CA 1
ATOM 1330 C C . ARG A 1 165 ? -11.998 15.851 21.180 1.00 84.38 165 ARG A C 1
ATOM 1332 O O . ARG A 1 165 ? -12.397 16.750 20.444 1.00 84.38 165 ARG A O 1
ATOM 1339 N N . LEU A 1 166 ? -11.016 16.042 22.056 1.00 85.31 166 LEU A N 1
ATOM 1340 C CA . LEU A 1 166 ? -10.257 17.291 22.135 1.00 85.31 166 LEU A CA 1
ATOM 1341 C C . LEU A 1 166 ? -9.374 17.490 20.902 1.00 85.31 166 LEU A C 1
ATOM 1343 O O . LEU A 1 166 ? -9.332 18.608 20.393 1.00 85.31 166 LEU A O 1
ATOM 1347 N N . ASN A 1 167 ? -8.800 16.405 20.385 1.00 78.75 167 ASN A N 1
ATOM 1348 C CA . ASN A 1 167 ? -7.884 16.400 19.244 1.00 78.75 167 ASN A CA 1
ATOM 1349 C C . ASN A 1 167 ? -8.573 16.382 17.864 1.00 78.75 167 ASN A C 1
ATOM 1351 O O . ASN A 1 167 ? -7.909 16.431 16.836 1.00 78.75 167 ASN A O 1
ATOM 1355 N N 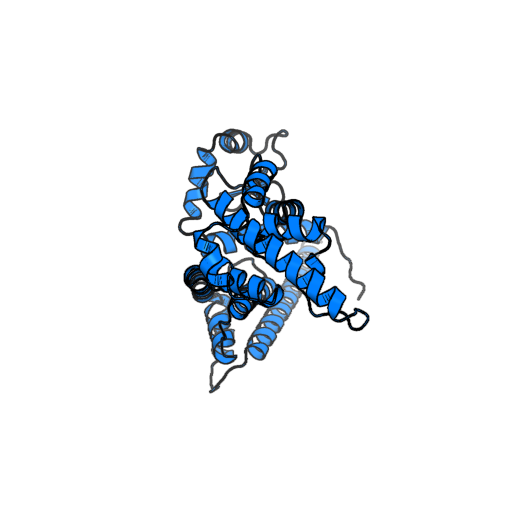. LEU A 1 168 ? -9.908 16.345 17.811 1.00 77.19 168 LEU A N 1
ATOM 1356 C CA . LEU A 1 168 ? -10.662 16.397 16.553 1.00 77.19 168 LEU A CA 1
ATOM 1357 C C . LEU A 1 168 ? -11.117 17.816 16.196 1.00 77.19 168 LEU A C 1
ATOM 1359 O O . LEU A 1 168 ? -11.409 18.639 17.071 1.00 77.19 168 LEU A O 1
ATOM 1363 N N . ALA A 1 169 ? -11.264 18.093 14.900 1.00 73.19 169 ALA A N 1
ATOM 1364 C CA . ALA A 1 169 ? -11.830 19.353 14.425 1.00 73.19 169 ALA A CA 1
ATOM 1365 C C . ALA A 1 169 ? -13.334 19.460 14.766 1.00 73.19 169 ALA A C 1
ATOM 1367 O O . ALA A 1 169 ? -14.028 18.457 14.953 1.00 73.19 169 ALA A O 1
ATOM 1368 N N . LYS A 1 170 ? -13.862 20.688 14.907 1.00 73.31 170 LYS A N 1
ATOM 1369 C CA . LYS A 1 170 ? -15.238 20.941 15.404 1.00 73.31 170 LYS A CA 1
ATOM 1370 C C . LYS A 1 170 ? -16.318 20.214 14.591 1.00 73.31 170 LYS A C 1
ATOM 1372 O O . LYS A 1 170 ? -17.256 19.677 15.169 1.00 73.31 170 LYS A O 1
ATOM 1377 N N . ASP A 1 171 ? -16.163 20.182 13.278 1.00 70.81 171 ASP A N 1
ATOM 1378 C CA . ASP A 1 171 ? -17.010 19.490 12.305 1.00 70.81 171 ASP A CA 1
ATOM 1379 C C . ASP A 1 171 ? -16.961 17.956 12.445 1.00 70.81 171 ASP A C 1
ATOM 1381 O O . ASP A 1 171 ? -17.976 17.277 12.273 1.00 70.81 171 ASP A O 1
ATOM 1385 N N . GLN A 1 172 ? -15.816 17.402 12.846 1.00 67.75 172 GLN A N 1
ATOM 1386 C CA . GLN A 1 172 ? -15.637 15.966 13.069 1.00 67.75 172 GLN A CA 1
ATOM 1387 C C . GLN A 1 172 ? -16.275 15.494 14.389 1.00 67.75 172 GLN A C 1
ATOM 1389 O O . GLN A 1 172 ? -16.746 14.356 14.472 1.00 67.75 172 GLN A O 1
ATOM 1394 N N . LYS A 1 173 ? -16.362 16.370 15.406 1.00 75.12 173 LYS A N 1
ATOM 1395 C CA . LYS A 1 173 ? -16.913 16.037 16.737 1.00 75.12 173 LYS A CA 1
ATOM 1396 C C . LYS A 1 173 ? -18.390 15.660 16.700 1.00 75.12 173 LYS A C 1
ATOM 1398 O O . LYS A 1 173 ? -18.799 14.798 17.474 1.00 75.12 173 LYS A O 1
ATOM 1403 N N . TYR A 1 174 ? -19.190 16.257 15.812 1.00 76.19 174 TYR A N 1
ATOM 1404 C CA . TYR A 1 174 ? -20.643 16.041 15.784 1.00 76.19 174 TYR A CA 1
ATOM 1405 C C . TYR A 1 174 ? -21.034 14.568 15.623 1.00 76.19 174 TYR A C 1
ATOM 1407 O O . TYR A 1 174 ? -22.011 14.128 16.226 1.00 76.19 174 TYR A O 1
ATOM 1415 N N . THR A 1 175 ? -20.262 13.796 14.852 1.00 72.50 175 THR A N 1
ATOM 1416 C CA . THR A 1 175 ? -20.566 12.382 14.579 1.00 72.50 175 THR A CA 1
ATOM 1417 C C . THR A 1 175 ? -20.298 11.474 15.779 1.00 72.50 175 THR A C 1
ATOM 1419 O O . THR A 1 175 ? -20.997 10.487 15.963 1.00 72.50 175 THR A O 1
ATOM 1422 N N . ILE A 1 176 ? -19.338 11.829 16.632 1.00 79.00 176 ILE A N 1
ATOM 1423 C CA . ILE A 1 176 ? -18.880 10.990 17.752 1.00 79.00 176 ILE A CA 1
ATOM 1424 C C . ILE A 1 176 ? -19.278 11.526 19.135 1.00 79.00 176 ILE A C 1
ATOM 1426 O O . ILE A 1 176 ? -18.992 10.920 20.168 1.00 79.00 176 ILE A O 1
ATOM 1430 N N . MET A 1 177 ? -19.940 12.682 19.181 1.00 77.38 177 MET A N 1
ATOM 1431 C CA . MET A 1 177 ? -20.243 13.405 20.419 1.00 77.38 177 MET A CA 1
ATOM 1432 C C . MET A 1 177 ? -21.116 12.599 21.390 1.00 77.38 177 MET A C 1
ATOM 1434 O O . MET A 1 177 ? -21.026 12.775 22.602 1.00 77.38 177 MET A O 1
ATOM 1438 N N . LYS A 1 178 ? -21.963 11.714 20.850 1.00 80.25 178 LYS A N 1
ATOM 1439 C CA . LYS A 1 178 ? -22.887 10.870 21.620 1.00 80.25 178 LYS A CA 1
ATOM 1440 C C . LYS A 1 178 ? -22.275 9.535 22.055 1.00 80.25 178 LYS A C 1
ATOM 1442 O O . LYS A 1 178 ? -22.862 8.863 22.900 1.00 80.25 178 LYS A O 1
ATOM 1447 N N . GLU A 1 179 ? -21.128 9.144 21.498 1.00 85.38 179 GLU A N 1
ATOM 1448 C CA . GLU A 1 179 ? -20.533 7.831 21.761 1.00 85.38 179 GLU A CA 1
ATOM 1449 C C . GLU A 1 179 ? -19.887 7.782 23.141 1.00 85.38 179 GLU A C 1
ATOM 1451 O O . GLU A 1 179 ? -19.039 8.607 23.455 1.00 85.38 179 GLU A O 1
ATOM 1456 N N . LYS A 1 180 ? -20.291 6.829 23.984 1.00 86.69 180 LYS A N 1
ATOM 1457 C CA . LYS A 1 180 ? -19.832 6.731 25.383 1.00 86.69 180 LYS A CA 1
ATOM 1458 C C . LYS A 1 180 ? -18.638 5.798 25.582 1.00 86.69 180 LYS A C 1
ATOM 1460 O O . LYS A 1 180 ? -18.041 5.816 26.653 1.00 86.69 180 LYS A O 1
ATOM 1465 N N . PHE A 1 181 ? -18.313 4.998 24.572 1.00 86.00 181 PHE A N 1
ATOM 1466 C CA . PHE A 1 181 ? -17.252 4.001 24.624 1.00 86.00 181 PHE A CA 1
ATOM 1467 C C . PHE A 1 181 ? -16.156 4.370 23.639 1.00 86.00 181 PHE A C 1
ATOM 1469 O O . PHE A 1 181 ? -16.442 4.560 22.456 1.00 86.00 181 PHE A O 1
ATOM 1476 N N . VAL A 1 182 ? -14.919 4.451 24.121 1.00 86.81 182 VAL A N 1
ATOM 1477 C CA . VAL A 1 182 ? -13.768 4.890 23.334 1.00 86.81 182 VAL A CA 1
ATOM 1478 C C . VAL A 1 182 ? -13.510 3.935 22.173 1.00 86.81 182 VAL A C 1
ATOM 1480 O O . VAL A 1 182 ? -13.345 4.400 21.055 1.00 86.81 182 VAL A O 1
ATOM 1483 N N . LYS A 1 183 ? -13.637 2.619 22.383 1.00 85.62 183 LYS A N 1
ATOM 1484 C CA . LYS A 1 183 ? -13.532 1.602 21.326 1.00 85.62 183 LYS A CA 1
ATOM 1485 C C . LYS A 1 183 ? -14.539 1.822 20.193 1.00 85.62 183 LYS A C 1
ATOM 1487 O O . LYS A 1 183 ? -14.187 1.805 19.017 1.00 85.62 183 LYS A O 1
ATOM 1492 N N . LYS A 1 184 ? -15.805 2.096 20.532 1.00 84.69 184 LYS A N 1
ATOM 1493 C CA . LYS A 1 184 ? -16.857 2.375 19.537 1.00 84.69 184 LYS A CA 1
ATOM 1494 C C . LYS A 1 184 ? -16.646 3.725 18.847 1.00 84.69 184 LYS A C 1
ATOM 1496 O O . LYS A 1 184 ? -16.867 3.849 17.643 1.00 84.69 184 LYS A O 1
ATOM 1501 N N . LEU A 1 185 ? -16.213 4.727 19.607 1.00 85.50 185 LEU A N 1
ATOM 1502 C CA . LEU A 1 185 ? -15.865 6.051 19.106 1.00 85.50 185 LEU A CA 1
ATOM 1503 C C . LEU A 1 185 ? -14.723 5.960 18.087 1.00 85.50 185 LEU A C 1
ATOM 1505 O O . LEU A 1 185 ? -14.860 6.487 16.986 1.00 85.50 185 LEU A O 1
ATOM 1509 N N . TRP A 1 186 ? -13.648 5.255 18.438 1.00 83.25 186 TRP A N 1
ATOM 1510 C CA . TRP A 1 186 ? -12.483 5.007 17.596 1.00 83.25 186 TRP A CA 1
ATOM 1511 C C . TRP A 1 186 ? -12.871 4.280 16.312 1.00 83.25 186 TRP A C 1
ATOM 1513 O O . TRP A 1 186 ? -12.641 4.800 15.225 1.00 83.25 186 TRP A O 1
ATOM 1523 N N . LYS A 1 187 ? -13.617 3.175 16.430 1.00 77.56 187 LYS A N 1
ATOM 1524 C CA . LYS A 1 187 ? -14.144 2.433 15.279 1.00 77.56 187 LYS A CA 1
ATOM 1525 C C . LYS A 1 187 ? -15.001 3.297 14.346 1.00 77.56 187 LYS A C 1
ATOM 1527 O O . LYS A 1 187 ? -14.892 3.198 13.133 1.00 77.56 187 LYS A O 1
ATOM 1532 N N . THR A 1 188 ? -15.818 4.199 14.895 1.00 78.62 188 THR A N 1
ATOM 1533 C CA . THR A 1 188 ? -16.632 5.127 14.085 1.00 78.62 188 THR A CA 1
ATOM 1534 C C . THR A 1 188 ? -15.767 6.123 13.305 1.00 78.62 188 THR A C 1
ATOM 1536 O O . THR A 1 188 ? -16.120 6.506 12.189 1.00 78.62 188 THR A O 1
ATOM 1539 N N . LEU A 1 189 ? -14.642 6.564 13.877 1.00 74.00 189 LEU A N 1
ATOM 1540 C CA . LEU A 1 189 ? -13.677 7.416 13.176 1.00 74.00 189 LEU A CA 1
ATOM 1541 C C . LEU A 1 189 ? -12.935 6.635 12.091 1.00 74.00 189 LEU A C 1
ATOM 1543 O O . LEU A 1 189 ? -12.783 7.157 10.988 1.00 74.00 189 LEU A O 1
ATOM 1547 N N . GLU A 1 190 ? -12.538 5.395 12.375 1.00 69.88 190 GLU A N 1
ATOM 1548 C CA . GLU A 1 190 ? -11.911 4.501 11.397 1.00 69.88 190 GLU A CA 1
ATOM 1549 C C . GLU A 1 190 ? -12.837 4.224 10.205 1.00 69.88 190 GLU A C 1
ATOM 1551 O O . GLU A 1 190 ? -12.439 4.401 9.052 1.00 69.88 190 GLU A O 1
ATOM 1556 N N . ASP A 1 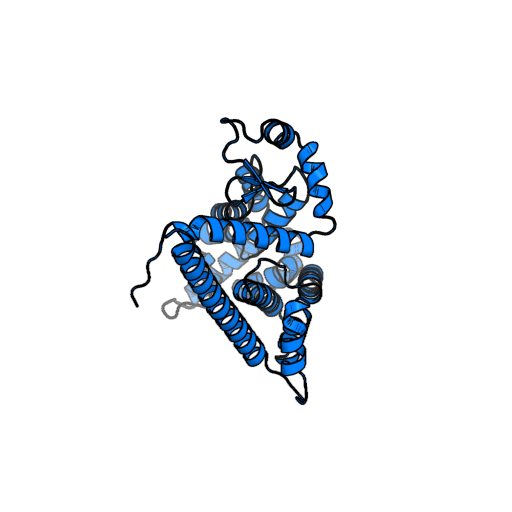191 ? -14.104 3.892 10.465 1.00 65.94 191 ASP A N 1
ATOM 1557 C CA . ASP A 1 191 ? -15.110 3.647 9.427 1.00 65.94 191 ASP A CA 1
ATOM 1558 C C . ASP A 1 191 ? -15.375 4.905 8.578 1.00 65.94 191 ASP A C 1
ATOM 1560 O O . ASP A 1 191 ? -15.551 4.814 7.360 1.00 65.94 191 ASP A O 1
ATOM 1564 N N . LYS A 1 192 ? -15.407 6.093 9.201 1.00 64.38 192 LYS A N 1
ATOM 1565 C CA . LYS A 1 192 ? -15.740 7.351 8.515 1.00 64.38 192 LYS A CA 1
ATOM 1566 C C . LYS A 1 192 ? -14.570 7.946 7.735 1.00 64.38 192 LYS A C 1
ATOM 1568 O O . LYS A 1 192 ? -14.799 8.565 6.697 1.00 64.38 192 LYS A O 1
ATOM 1573 N N . TYR A 1 193 ? -13.350 7.812 8.245 1.00 56.41 193 TYR A N 1
ATOM 1574 C CA . TYR A 1 193 ? -12.194 8.521 7.700 1.00 56.41 193 TYR A CA 1
ATOM 1575 C C . TYR A 1 193 ? -11.107 7.605 7.139 1.00 56.41 193 TYR A C 1
ATOM 1577 O O . TYR A 1 193 ? -10.337 8.092 6.313 1.00 56.41 193 TYR A O 1
ATOM 1585 N N . MET A 1 194 ? -11.036 6.320 7.520 1.00 56.66 194 MET A N 1
ATOM 1586 C CA . MET A 1 194 ? -9.776 5.579 7.370 1.00 56.66 194 MET A CA 1
ATOM 1587 C C . MET A 1 194 ? -9.766 4.305 6.538 1.00 56.66 194 MET A C 1
ATOM 1589 O O . MET A 1 194 ? -8.704 4.039 5.991 1.00 56.66 194 MET A O 1
ATOM 1593 N N . THR A 1 195 ? -10.843 3.557 6.297 1.00 54.69 195 THR A N 1
ATOM 1594 C CA . THR A 1 195 ? -10.643 2.315 5.503 1.00 54.69 195 THR A CA 1
ATOM 1595 C C . THR A 1 195 ? -11.777 1.924 4.567 1.00 54.69 195 THR A C 1
ATOM 1597 O O . THR A 1 195 ? -11.488 1.524 3.445 1.00 54.69 195 THR A O 1
ATOM 1600 N N . LYS A 1 196 ? -13.053 2.161 4.874 1.00 55.66 196 LYS A N 1
ATOM 1601 C CA . LYS A 1 196 ? -14.174 1.730 4.000 1.00 55.66 196 LYS A CA 1
ATOM 1602 C C . LYS A 1 196 ? -14.601 2.748 2.940 1.00 55.66 196 LYS A C 1
ATOM 1604 O O . LYS A 1 196 ? -15.711 2.658 2.396 1.00 55.66 196 LYS A O 1
ATOM 1609 N N . SER A 1 197 ? -13.747 3.728 2.641 1.00 58.31 197 SER A N 1
ATOM 1610 C CA . SER A 1 197 ? -14.069 4.749 1.645 1.00 58.31 197 SER A CA 1
ATOM 1611 C C . SER A 1 197 ? -14.412 4.082 0.309 1.00 58.31 197 SER A C 1
ATOM 1613 O O . SER A 1 197 ? -13.831 3.059 -0.077 1.00 58.31 197 SER A O 1
ATOM 1615 N N . LEU A 1 198 ? -15.419 4.619 -0.381 1.00 52.78 198 LEU A N 1
ATOM 1616 C CA . LEU A 1 198 ? -15.817 4.110 -1.693 1.00 52.78 198 LEU A CA 1
ATOM 1617 C C . LEU A 1 198 ? -14.623 4.160 -2.658 1.00 52.78 198 LEU A C 1
ATOM 1619 O O . LEU A 1 198 ? -14.471 3.289 -3.506 1.00 52.78 198 LEU A O 1
ATOM 1623 N N . GLU A 1 199 ? -13.746 5.142 -2.470 1.00 49.34 199 GLU A N 1
ATOM 1624 C CA . GLU A 1 199 ? -12.514 5.361 -3.209 1.00 49.34 199 GLU A CA 1
ATOM 1625 C C . GLU A 1 199 ? -11.495 4.232 -2.992 1.00 49.34 199 GLU A C 1
ATOM 1627 O O . GLU A 1 199 ? -10.952 3.727 -3.975 1.00 49.34 199 GLU A O 1
ATOM 1632 N N . ASN A 1 200 ? -11.271 3.781 -1.750 1.00 58.91 200 ASN A N 1
ATOM 1633 C CA . ASN A 1 200 ? -10.354 2.673 -1.445 1.00 58.91 200 ASN A CA 1
ATOM 1634 C C . ASN A 1 200 ? -10.895 1.345 -1.977 1.00 58.91 200 ASN A C 1
ATOM 1636 O O . ASN A 1 200 ? -10.165 0.585 -2.615 1.00 58.91 200 ASN A O 1
ATOM 1640 N N . ARG A 1 201 ? -12.197 1.094 -1.788 1.00 65.06 201 ARG A N 1
ATOM 1641 C CA . ARG A 1 201 ? -12.867 -0.095 -2.334 1.00 65.06 201 ARG A CA 1
ATOM 1642 C C . ARG A 1 201 ? -12.817 -0.108 -3.857 1.00 65.06 201 ARG A C 1
ATOM 1644 O O . ARG A 1 201 ? -12.497 -1.133 -4.453 1.00 65.06 201 ARG A O 1
ATOM 1651 N N . LEU A 1 202 ? -13.066 1.034 -4.498 1.00 64.31 202 LEU A N 1
ATOM 1652 C CA . LEU A 1 202 ? -12.965 1.178 -5.948 1.00 64.31 202 LEU A CA 1
ATOM 1653 C C . LEU A 1 202 ? -11.529 0.975 -6.441 1.00 64.31 202 LEU A C 1
ATOM 1655 O O . LEU A 1 202 ? -11.334 0.312 -7.457 1.00 64.31 202 LEU A O 1
ATOM 1659 N N . TYR A 1 203 ? -10.532 1.530 -5.748 1.00 67.31 203 TYR A N 1
ATOM 1660 C CA . TYR A 1 203 ? -9.119 1.345 -6.079 1.00 67.31 203 TYR A CA 1
ATOM 1661 C C . TYR A 1 203 ? -8.715 -0.130 -5.998 1.00 67.31 203 TYR A C 1
ATOM 1663 O O . TYR A 1 203 ? -8.222 -0.671 -6.986 1.00 67.31 203 TYR A O 1
ATOM 1671 N N . LEU A 1 204 ? -8.991 -0.802 -4.876 1.00 69.81 204 LEU A N 1
ATOM 1672 C CA . LEU A 1 204 ? -8.640 -2.209 -4.690 1.00 69.81 204 LEU A CA 1
ATOM 1673 C C . LEU A 1 204 ? -9.410 -3.129 -5.642 1.00 69.81 204 LEU A C 1
ATOM 1675 O O . LEU A 1 204 ? -8.805 -4.024 -6.222 1.00 69.81 204 LEU A O 1
ATOM 1679 N N . LYS A 1 205 ? -10.703 -2.878 -5.900 1.00 75.44 205 LYS A N 1
ATOM 1680 C CA . LYS A 1 205 ? -11.460 -3.622 -6.923 1.00 75.44 205 LYS A CA 1
ATOM 1681 C C . LYS A 1 205 ? -10.874 -3.407 -8.320 1.00 75.44 205 LYS A C 1
ATOM 1683 O O . LYS A 1 205 ? -10.688 -4.372 -9.050 1.00 75.44 205 LYS A O 1
ATOM 1688 N N . LYS A 1 206 ? -10.516 -2.172 -8.699 1.00 67.25 206 LYS A N 1
ATOM 1689 C CA . LYS A 1 206 ? -9.828 -1.900 -9.978 1.00 67.25 206 LYS A CA 1
ATOM 1690 C C . LYS A 1 206 ? -8.484 -2.622 -10.064 1.00 67.25 206 LYS A C 1
ATOM 1692 O O . LYS A 1 206 ? -8.170 -3.150 -11.125 1.00 67.25 206 LYS A O 1
ATOM 1697 N N . LYS A 1 207 ? -7.715 -2.646 -8.972 1.00 74.25 207 LYS A N 1
ATOM 1698 C CA . LYS A 1 207 ? -6.429 -3.348 -8.872 1.00 74.25 207 LYS A CA 1
ATOM 1699 C C . LYS A 1 207 ? -6.613 -4.860 -9.011 1.00 74.25 207 LYS A C 1
ATOM 1701 O O . LYS A 1 207 ? -5.883 -5.468 -9.778 1.00 74.25 207 LYS A O 1
ATOM 1706 N N . LEU A 1 208 ? -7.623 -5.436 -8.353 1.00 85.31 208 LEU A N 1
ATOM 1707 C CA . LEU A 1 208 ? -7.980 -6.854 -8.447 1.00 85.31 208 LEU A CA 1
ATOM 1708 C C . LEU A 1 208 ? -8.414 -7.244 -9.867 1.00 85.31 208 LEU A C 1
ATOM 1710 O O . LEU A 1 208 ? -7.890 -8.197 -10.427 1.00 85.31 208 LEU A O 1
ATOM 1714 N N . PHE A 1 209 ? -9.336 -6.494 -10.477 1.00 82.88 209 PHE A N 1
ATOM 1715 C CA . PHE A 1 209 ? -9.865 -6.815 -11.811 1.00 82.88 209 PHE A CA 1
ATOM 1716 C C . PHE A 1 209 ? -8.857 -6.609 -12.944 1.00 82.88 209 PHE A C 1
ATOM 1718 O O . PHE A 1 209 ? -9.040 -7.148 -14.030 1.00 82.88 209 PHE A O 1
ATOM 1725 N N . ARG A 1 210 ? -7.813 -5.811 -12.710 1.00 78.94 210 ARG A N 1
ATOM 1726 C CA . ARG A 1 210 ? -6.699 -5.602 -13.645 1.00 78.94 210 ARG A CA 1
ATOM 1727 C C . ARG A 1 210 ? -5.457 -6.396 -13.252 1.00 78.94 210 ARG A C 1
ATOM 1729 O O . ARG A 1 210 ? -4.396 -6.168 -13.824 1.00 78.94 210 ARG A O 1
ATOM 1736 N N . PHE A 1 211 ? -5.557 -7.263 -12.248 1.00 85.25 211 PHE A N 1
ATOM 1737 C CA . PHE A 1 211 ? -4.422 -8.037 -11.783 1.00 85.25 211 PHE A CA 1
ATOM 1738 C C . PHE A 1 211 ? -4.067 -9.087 -12.833 1.00 85.25 211 PHE A C 1
ATOM 1740 O O . PHE A 1 211 ? -4.913 -9.895 -13.207 1.00 85.25 211 PHE A O 1
ATOM 1747 N N . THR A 1 212 ? -2.825 -9.070 -13.309 1.00 85.00 212 THR A N 1
ATOM 1748 C CA . THR A 1 212 ? -2.334 -9.989 -14.340 1.00 85.00 212 THR A CA 1
ATOM 1749 C C . THR A 1 212 ? -0.942 -10.490 -13.985 1.00 85.00 212 THR A C 1
ATOM 1751 O O . THR A 1 212 ? -0.144 -9.773 -13.382 1.00 85.00 212 THR A O 1
ATOM 1754 N N . TYR A 1 213 ? -0.640 -11.718 -14.381 1.00 84.00 213 TYR A N 1
ATOM 1755 C CA . TYR A 1 213 ? 0.641 -12.368 -14.185 1.00 84.00 213 TYR A CA 1
ATOM 1756 C C . TYR A 1 213 ? 1.696 -11.670 -15.024 1.00 84.00 213 TYR A C 1
ATOM 1758 O O . TYR A 1 213 ? 1.491 -11.415 -16.212 1.00 84.00 213 TYR A O 1
ATOM 1766 N N . VAL A 1 214 ? 2.848 -11.407 -14.413 1.00 75.62 214 VAL A N 1
ATOM 1767 C CA . VAL A 1 214 ? 3.956 -10.756 -15.105 1.00 75.62 214 VAL A CA 1
ATOM 1768 C C . VAL A 1 214 ? 5.083 -11.756 -15.374 1.00 75.62 214 VAL A C 1
ATOM 1770 O O . VAL A 1 214 ? 5.563 -12.402 -14.435 1.00 75.62 214 VAL A O 1
ATOM 1773 N N . PRO A 1 215 ? 5.522 -11.909 -16.641 1.00 72.88 215 PRO A N 1
ATOM 1774 C CA . PRO A 1 215 ? 6.633 -12.787 -16.993 1.00 72.88 215 PRO A CA 1
ATOM 1775 C C . PRO A 1 215 ? 7.886 -12.504 -16.149 1.00 72.88 215 PRO A C 1
ATOM 1777 O O . PRO A 1 215 ? 8.291 -11.359 -15.981 1.00 72.88 215 PRO A O 1
ATOM 1780 N N . GLY A 1 216 ? 8.497 -13.555 -15.594 1.00 69.06 216 GLY A N 1
ATOM 1781 C CA . GLY A 1 216 ? 9.654 -13.453 -14.689 1.00 69.06 216 GLY A CA 1
ATOM 1782 C C . GLY A 1 216 ? 9.315 -13.468 -13.190 1.00 69.06 216 GLY A C 1
ATOM 1783 O O . GLY A 1 216 ? 10.199 -13.734 -12.371 1.00 69.06 216 GLY A O 1
ATOM 1784 N N . MET A 1 217 ? 8.047 -13.272 -12.821 1.00 75.69 217 MET A N 1
ATOM 1785 C CA . MET A 1 217 ? 7.545 -13.506 -11.463 1.00 75.69 217 MET A CA 1
ATOM 1786 C C . MET A 1 217 ? 7.391 -15.012 -11.185 1.00 75.69 217 MET A C 1
ATOM 1788 O O . MET A 1 217 ? 7.152 -15.798 -12.101 1.00 75.69 217 MET A O 1
ATOM 1792 N N . SER A 1 218 ? 7.532 -15.439 -9.925 1.00 82.25 218 SER A N 1
ATOM 1793 C CA . SER A 1 218 ? 7.144 -16.796 -9.510 1.00 82.25 218 SER A CA 1
ATOM 1794 C C . SER A 1 218 ? 5.627 -16.882 -9.343 1.00 82.25 218 SER A C 1
ATOM 1796 O O . SER A 1 218 ? 4.999 -15.928 -8.879 1.00 82.25 218 SER A O 1
ATOM 1798 N N . ILE A 1 219 ? 5.017 -18.031 -9.646 1.00 86.00 219 ILE A N 1
ATOM 1799 C CA . ILE A 1 219 ? 3.563 -18.170 -9.469 1.00 86.00 219 ILE A CA 1
ATOM 1800 C C . ILE A 1 219 ? 3.172 -17.991 -7.997 1.00 86.00 219 ILE A C 1
ATOM 1802 O O . ILE A 1 219 ? 2.109 -17.465 -7.690 1.00 86.00 219 ILE A O 1
ATOM 1806 N N . ASN A 1 220 ? 4.075 -18.347 -7.081 1.00 83.50 220 ASN A N 1
ATOM 1807 C CA . ASN A 1 220 ? 3.873 -18.192 -5.644 1.00 83.50 220 ASN A CA 1
ATOM 1808 C C . ASN A 1 220 ? 3.796 -16.720 -5.245 1.00 83.50 220 ASN A C 1
ATOM 1810 O O . ASN A 1 220 ? 2.944 -16.344 -4.446 1.00 83.50 220 ASN A O 1
ATOM 1814 N N . ASN A 1 221 ? 4.657 -15.869 -5.813 1.00 77.38 221 ASN A N 1
ATOM 1815 C CA . ASN A 1 221 ? 4.585 -14.432 -5.563 1.00 77.38 221 ASN A CA 1
ATOM 1816 C C . ASN A 1 221 ? 3.308 -13.839 -6.162 1.00 77.38 221 ASN A C 1
ATOM 1818 O O . ASN A 1 221 ? 2.664 -13.034 -5.496 1.00 77.38 221 ASN A O 1
ATOM 1822 N N . HIS A 1 222 ? 2.906 -14.289 -7.355 1.00 86.25 222 HIS A N 1
ATOM 1823 C CA . HIS A 1 222 ? 1.647 -13.883 -7.985 1.00 86.25 222 HIS A CA 1
ATOM 1824 C C . HIS A 1 222 ? 0.435 -14.204 -7.098 1.00 86.25 222 HIS A C 1
ATOM 1826 O O . HIS A 1 222 ? -0.365 -13.320 -6.796 1.00 86.25 222 HIS A O 1
ATOM 1832 N N . ILE A 1 223 ? 0.349 -15.440 -6.592 1.00 87.38 223 ILE A N 1
ATOM 1833 C CA . ILE A 1 223 ? -0.710 -15.879 -5.669 1.00 87.38 223 ILE A CA 1
ATOM 1834 C C . ILE A 1 223 ? -0.666 -15.080 -4.360 1.00 87.38 223 ILE A C 1
ATOM 1836 O O . ILE A 1 223 ? -1.703 -14.626 -3.884 1.00 87.38 223 ILE A O 1
ATOM 1840 N N . ASN A 1 224 ? 0.517 -14.856 -3.782 1.00 82.12 224 ASN A N 1
ATOM 1841 C CA . ASN A 1 224 ? 0.655 -14.080 -2.546 1.00 82.12 224 ASN A CA 1
ATOM 1842 C C . ASN A 1 224 ? 0.199 -12.626 -2.718 1.00 82.12 224 ASN A C 1
ATOM 1844 O O . ASN A 1 224 ? -0.473 -12.083 -1.843 1.00 82.12 224 ASN A O 1
ATOM 1848 N N . MET A 1 225 ? 0.532 -11.997 -3.846 1.00 78.81 225 MET A N 1
ATOM 1849 C CA . MET A 1 225 ? 0.076 -10.647 -4.170 1.00 78.81 225 MET A CA 1
ATOM 1850 C C . MET A 1 225 ? -1.440 -10.590 -4.376 1.00 78.81 225 MET A C 1
ATOM 1852 O O . MET A 1 225 ? -2.085 -9.679 -3.858 1.00 78.81 225 MET A O 1
ATOM 1856 N N . PHE A 1 226 ? -2.017 -11.577 -5.065 1.00 89.56 226 PHE A N 1
ATOM 1857 C CA . PHE A 1 226 ? -3.466 -11.709 -5.218 1.00 89.56 226 PHE A CA 1
ATOM 1858 C C . PHE A 1 226 ? -4.166 -11.868 -3.860 1.00 89.56 226 PHE A C 1
ATOM 1860 O O . PHE A 1 226 ? -5.111 -11.140 -3.554 1.00 89.56 226 PHE A O 1
ATOM 1867 N N . ASN A 1 227 ? -3.648 -12.753 -3.002 1.00 85.88 227 ASN A N 1
ATOM 1868 C CA . ASN A 1 227 ? -4.154 -12.973 -1.647 1.00 85.88 227 ASN A CA 1
ATOM 1869 C C . ASN A 1 227 ? -4.062 -11.718 -0.781 1.00 85.88 227 ASN A C 1
ATOM 1871 O O . ASN A 1 227 ? -4.986 -11.453 -0.017 1.00 85.88 227 ASN A O 1
ATOM 1875 N N . LYS A 1 228 ? -2.994 -10.922 -0.921 1.00 80.50 228 LYS A N 1
ATOM 1876 C CA . LYS A 1 228 ? -2.883 -9.635 -0.227 1.00 80.50 228 LYS A CA 1
ATOM 1877 C C . LYS A 1 228 ? -4.023 -8.696 -0.636 1.00 80.50 228 LYS A C 1
ATOM 1879 O O . LYS A 1 228 ? -4.703 -8.177 0.237 1.00 80.50 228 LYS A O 1
ATOM 1884 N N . ILE A 1 229 ? -4.305 -8.557 -1.936 1.00 79.81 229 ILE A N 1
ATOM 1885 C CA . ILE A 1 229 ? -5.414 -7.713 -2.424 1.00 79.81 229 ILE A CA 1
ATOM 1886 C C . ILE A 1 229 ? -6.770 -8.213 -1.898 1.00 79.81 229 ILE A C 1
ATOM 1888 O O . ILE A 1 229 ? -7.607 -7.403 -1.499 1.00 79.81 229 ILE A O 1
ATOM 1892 N N . LEU A 1 230 ? -6.998 -9.532 -1.874 1.00 86.94 230 LEU A N 1
ATOM 1893 C CA . LEU A 1 230 ? -8.226 -10.112 -1.319 1.00 86.94 230 LEU A CA 1
ATOM 1894 C C . LEU A 1 230 ? -8.356 -9.885 0.191 1.00 86.94 230 LEU A C 1
ATOM 1896 O O . LEU A 1 230 ? -9.454 -9.596 0.658 1.00 86.94 230 LEU A O 1
ATOM 1900 N N . ALA A 1 231 ? -7.263 -10.001 0.946 1.00 77.38 231 ALA A N 1
ATOM 1901 C CA . ALA A 1 231 ? -7.247 -9.720 2.378 1.00 77.38 231 ALA A CA 1
ATOM 1902 C C . ALA A 1 231 ? -7.524 -8.236 2.652 1.00 77.38 231 ALA A C 1
ATOM 1904 O O . ALA A 1 231 ? -8.344 -7.917 3.511 1.00 77.38 231 ALA A O 1
ATOM 1905 N N . ASP A 1 232 ? -6.916 -7.340 1.871 1.00 73.31 232 ASP A N 1
ATOM 1906 C CA . ASP A 1 232 ? -7.165 -5.902 1.961 1.00 73.31 232 ASP A CA 1
ATOM 1907 C C . ASP A 1 232 ? -8.640 -5.589 1.669 1.00 73.31 232 ASP A C 1
ATOM 1909 O O . ASP A 1 232 ? -9.257 -4.834 2.410 1.00 73.31 232 ASP A O 1
ATOM 1913 N N . LEU A 1 233 ? -9.246 -6.214 0.651 1.00 81.06 233 LEU A N 1
ATOM 1914 C CA . LEU A 1 233 ? -10.678 -6.076 0.347 1.00 81.06 233 LEU A CA 1
ATOM 1915 C C . LEU A 1 233 ? -11.579 -6.655 1.445 1.00 81.06 233 LEU A C 1
ATOM 1917 O O . LEU A 1 233 ? -12.569 -6.021 1.809 1.00 81.06 233 LEU A O 1
ATOM 1921 N N . LEU A 1 234 ? -11.224 -7.807 2.014 1.00 80.75 234 LEU A N 1
ATOM 1922 C CA . LEU A 1 234 ? -11.958 -8.412 3.125 1.00 80.75 234 LEU A CA 1
ATOM 1923 C C . LEU A 1 234 ? -11.960 -7.500 4.358 1.00 80.75 234 LEU A C 1
ATOM 1925 O O . LEU A 1 234 ? -12.995 -7.347 5.000 1.00 80.75 234 LEU A O 1
ATOM 1929 N N . ASN A 1 235 ? -10.836 -6.836 4.641 1.00 73.75 235 ASN A N 1
ATOM 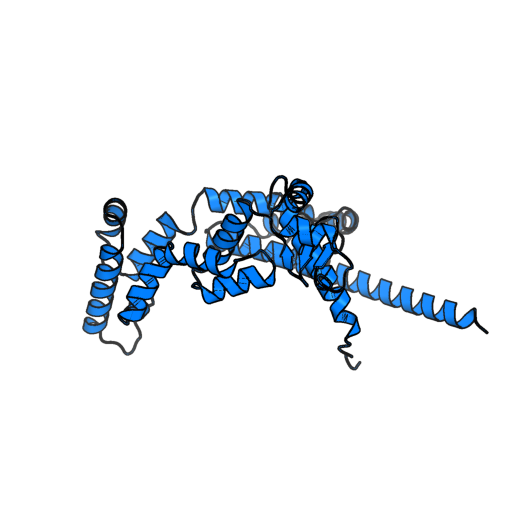1930 C CA . ASN A 1 235 ? -10.731 -5.833 5.705 1.00 73.75 235 ASN A CA 1
ATOM 1931 C C . ASN A 1 235 ? -11.630 -4.604 5.457 1.00 73.75 235 ASN A C 1
ATOM 1933 O O . ASN A 1 235 ? -11.908 -3.845 6.385 1.00 73.75 235 ASN A O 1
ATOM 1937 N N . LEU A 1 236 ? -12.104 -4.408 4.220 1.00 73.94 236 LEU A N 1
ATOM 1938 C CA . LEU A 1 236 ? -13.079 -3.380 3.846 1.00 73.94 236 LEU A CA 1
ATOM 1939 C C . LEU A 1 236 ? -14.524 -3.905 3.771 1.00 73.94 236 LEU A C 1
ATOM 1941 O O . LEU A 1 236 ? -15.369 -3.235 3.175 1.00 73.94 236 LEU A O 1
ATOM 1945 N N . ASP A 1 237 ? -14.804 -5.073 4.358 1.00 74.75 237 ASP A N 1
ATOM 1946 C CA . ASP A 1 237 ? -16.084 -5.796 4.287 1.00 74.75 237 ASP A CA 1
ATOM 1947 C C . ASP A 1 237 ? -16.507 -6.170 2.844 1.00 74.75 237 ASP A C 1
ATOM 1949 O O . ASP A 1 237 ? -17.688 -6.377 2.556 1.00 74.75 237 ASP A O 1
ATOM 1953 N N . GLU A 1 238 ? -15.557 -6.263 1.905 1.00 83.44 238 GLU A N 1
ATOM 1954 C CA . GLU A 1 238 ? -15.814 -6.732 0.540 1.00 83.44 238 GLU A CA 1
ATOM 1955 C C . GLU A 1 238 ? -15.528 -8.233 0.438 1.00 83.44 238 GLU A C 1
ATOM 1957 O O . GLU A 1 238 ? -14.382 -8.681 0.360 1.00 83.44 238 GLU A O 1
ATOM 1962 N N . HIS A 1 239 ? -16.599 -9.023 0.420 1.00 86.81 239 HIS A N 1
ATOM 1963 C CA . HIS A 1 239 ? -16.523 -10.475 0.319 1.00 86.81 239 HIS A CA 1
ATOM 1964 C C . HIS A 1 239 ? -16.589 -10.936 -1.142 1.00 86.81 239 HIS A C 1
ATOM 1966 O O . HIS A 1 239 ? -17.421 -10.471 -1.918 1.00 86.81 239 HIS A O 1
ATOM 1972 N N . PHE A 1 240 ? -15.736 -11.895 -1.493 1.00 90.75 240 PHE A N 1
ATOM 1973 C CA . PHE A 1 240 ? -15.758 -12.603 -2.774 1.00 90.75 240 PHE A CA 1
ATOM 1974 C C . PHE A 1 240 ? -16.040 -14.080 -2.515 1.00 90.75 240 PHE A C 1
ATOM 1976 O O . PHE A 1 240 ? -15.523 -14.638 -1.541 1.00 90.75 240 PHE A O 1
ATOM 1983 N N . SER A 1 241 ? -16.849 -14.708 -3.370 1.00 92.88 241 SER A N 1
ATOM 1984 C CA . SER A 1 241 ? -17.085 -16.149 -3.284 1.00 92.88 241 SER A CA 1
ATOM 1985 C C . SER A 1 241 ? -15.813 -16.930 -3.638 1.00 92.88 241 SER A C 1
ATOM 1987 O O . SER A 1 241 ? -14.919 -16.414 -4.310 1.00 92.88 241 SER A O 1
ATOM 1989 N N . GLU A 1 242 ? -15.711 -18.181 -3.184 1.00 92.12 242 GLU A N 1
ATOM 1990 C CA . GLU A 1 242 ? -14.582 -19.056 -3.542 1.00 92.12 242 GLU A CA 1
ATOM 1991 C C . GLU A 1 242 ? -14.456 -19.248 -5.058 1.00 92.12 242 GLU A C 1
ATOM 1993 O O . GLU A 1 242 ? -13.345 -19.303 -5.586 1.00 92.12 242 GLU A O 1
ATOM 1998 N N . GLU A 1 243 ? -15.594 -19.276 -5.749 1.00 92.44 243 GLU A N 1
ATOM 1999 C CA . GLU A 1 243 ? -15.677 -19.352 -7.203 1.00 92.44 243 GLU A CA 1
ATOM 2000 C C . GLU A 1 243 ? -15.145 -18.073 -7.864 1.00 92.44 243 GLU A C 1
ATOM 2002 O O . GLU A 1 243 ? -14.266 -18.146 -8.720 1.00 92.44 243 GLU A O 1
ATOM 2007 N N . ASP A 1 244 ? -15.577 -16.889 -7.413 1.00 92.56 244 ASP A N 1
ATOM 2008 C CA . ASP A 1 244 ? -15.097 -15.613 -7.961 1.00 92.56 244 ASP A CA 1
ATOM 2009 C C . ASP A 1 244 ? -13.586 -15.456 -7.775 1.00 92.56 244 ASP A C 1
ATOM 2011 O O . ASP A 1 244 ? -12.883 -15.044 -8.697 1.00 92.56 244 ASP A O 1
ATOM 2015 N N . LYS A 1 245 ? -13.060 -15.811 -6.595 1.00 94.38 245 LYS A N 1
ATOM 2016 C CA . LYS A 1 245 ? -11.613 -15.781 -6.333 1.00 94.38 245 LYS A CA 1
ATOM 2017 C C . LYS A 1 245 ? -10.863 -16.698 -7.300 1.00 94.38 245 LYS A C 1
ATOM 2019 O O . LYS A 1 245 ? -9.829 -16.302 -7.834 1.00 94.38 245 LYS A O 1
ATOM 2024 N N . ALA A 1 246 ? -11.377 -17.908 -7.528 1.00 92.69 246 ALA A N 1
ATOM 2025 C CA . ALA A 1 246 ? -10.786 -18.887 -8.435 1.00 92.69 246 ALA A CA 1
ATOM 2026 C C . ALA A 1 246 ? -10.792 -18.401 -9.890 1.00 92.69 246 ALA A C 1
ATOM 2028 O O . ALA A 1 246 ? -9.755 -18.443 -10.552 1.00 92.69 246 ALA A O 1
ATOM 2029 N N . LEU A 1 247 ? -11.928 -17.893 -10.372 1.00 91.50 247 LEU A N 1
ATOM 2030 C CA . LEU A 1 247 ? -12.073 -17.380 -11.734 1.00 91.50 247 LEU A CA 1
ATOM 2031 C C . LEU A 1 247 ? -11.206 -16.139 -11.971 1.00 91.50 247 LEU A C 1
ATOM 2033 O O . LEU A 1 247 ? -10.524 -16.060 -12.991 1.00 91.50 247 LEU A O 1
ATOM 2037 N N . LEU A 1 248 ? -11.171 -15.202 -11.019 1.00 93.19 248 LEU A N 1
ATOM 2038 C CA . LEU A 1 248 ? -10.312 -14.018 -11.090 1.00 93.19 248 LEU A CA 1
ATOM 2039 C C . LEU A 1 248 ? -8.827 -14.395 -11.105 1.00 93.19 248 LEU A C 1
ATOM 2041 O O . LEU A 1 248 ? -8.067 -13.829 -11.890 1.00 93.19 248 LEU A O 1
ATOM 2045 N N . LEU A 1 249 ? -8.413 -15.374 -10.293 1.00 92.94 249 LEU A N 1
ATOM 2046 C CA . LEU A 1 249 ? -7.034 -15.853 -10.301 1.00 92.94 249 LEU A CA 1
ATOM 2047 C C . LEU A 1 249 ? -6.687 -16.532 -11.632 1.00 92.94 249 LEU A C 1
ATOM 2049 O O . LEU A 1 249 ? -5.634 -16.234 -12.183 1.00 92.94 249 LEU A O 1
ATOM 2053 N N . ILE A 1 250 ? -7.557 -17.382 -12.186 1.00 90.69 250 ILE A N 1
ATOM 2054 C CA . ILE A 1 250 ? -7.326 -18.016 -13.496 1.00 90.69 250 ILE A CA 1
ATOM 2055 C C . ILE A 1 250 ? -7.227 -16.963 -14.604 1.00 90.69 250 ILE A C 1
ATOM 2057 O O . ILE A 1 250 ? -6.304 -17.013 -15.411 1.00 90.69 250 ILE A O 1
ATOM 2061 N N . ASN A 1 251 ? -8.136 -15.987 -14.613 1.00 89.25 251 ASN A N 1
ATOM 2062 C CA . ASN A 1 251 ? -8.155 -14.916 -15.609 1.00 89.25 251 ASN A CA 1
ATOM 2063 C C . ASN A 1 251 ? -6.945 -13.973 -15.495 1.00 89.25 251 ASN A C 1
ATOM 2065 O O . ASN A 1 251 ? -6.605 -13.279 -16.446 1.00 89.25 251 ASN A O 1
ATOM 2069 N N . SER A 1 252 ? -6.285 -13.943 -14.335 1.00 90.44 252 SER A N 1
ATOM 2070 C CA . SER A 1 252 ? -5.048 -13.185 -14.157 1.00 90.44 252 SER A CA 1
ATOM 2071 C C . SER A 1 252 ? -3.823 -13.872 -14.765 1.00 90.44 252 SER A C 1
ATOM 2073 O O . SER A 1 252 ? -2.773 -13.247 -14.836 1.00 90.44 252 SER A O 1
ATOM 2075 N N . LEU A 1 253 ? -3.883 -15.147 -15.157 1.00 89.44 253 LEU A N 1
ATOM 2076 C CA . LEU A 1 253 ? -2.707 -15.876 -15.639 1.00 89.44 253 LEU A CA 1
ATOM 2077 C C . LEU A 1 253 ? -2.314 -15.451 -17.063 1.00 89.44 253 LEU A C 1
ATOM 2079 O O . LEU A 1 253 ? -3.151 -15.047 -17.859 1.00 89.44 253 LEU A O 1
ATOM 2083 N N . HIS A 1 254 ? -1.024 -15.563 -17.382 1.00 83.06 254 HIS A N 1
ATOM 2084 C CA . HIS A 1 254 ? -0.499 -15.329 -18.732 1.00 83.06 254 HIS A CA 1
ATOM 2085 C C . HIS A 1 254 ? -0.784 -16.528 -19.650 1.00 83.06 254 HIS A C 1
ATOM 2087 O O . HIS A 1 254 ? -0.845 -17.656 -19.156 1.00 83.06 254 HIS A O 1
ATOM 2093 N N . ASP A 1 255 ? -0.812 -16.309 -20.968 1.00 78.94 255 ASP A N 1
ATOM 2094 C CA . ASP A 1 255 ? -1.111 -17.293 -22.030 1.00 78.94 255 ASP A CA 1
ATOM 2095 C C . ASP A 1 255 ? -0.331 -18.621 -21.903 1.00 78.94 255 ASP A C 1
ATOM 2097 O O . ASP A 1 255 ? -0.776 -19.697 -22.301 1.00 78.94 255 ASP A O 1
ATOM 2101 N N . GLU A 1 256 ? 0.845 -18.587 -21.267 1.00 79.12 256 GLU A N 1
ATOM 2102 C CA . GLU A 1 256 ? 1.646 -19.782 -20.954 1.00 79.12 256 GLU A CA 1
ATOM 2103 C C . GLU A 1 256 ? 0.929 -20.804 -20.053 1.00 79.12 256 GLU A C 1
ATOM 2105 O O . GLU A 1 256 ? 1.386 -21.946 -19.918 1.00 79.12 256 GLU A O 1
ATOM 2110 N N . TYR A 1 257 ? -0.148 -20.394 -19.389 1.00 84.00 257 TYR A N 1
ATOM 2111 C CA . TYR A 1 257 ? -0.960 -21.221 -18.509 1.00 84.00 257 TYR A CA 1
ATOM 2112 C C . TYR A 1 257 ? -2.334 -21.553 -19.109 1.00 84.00 257 TYR A C 1
ATOM 2114 O O . TYR A 1 257 ? -3.095 -22.263 -18.457 1.00 84.00 257 TYR A O 1
ATOM 2122 N N . ASP A 1 258 ? -2.637 -21.167 -20.353 1.00 83.00 258 ASP A N 1
ATOM 2123 C CA . ASP A 1 258 ? -3.955 -21.377 -20.983 1.00 83.00 258 ASP A CA 1
ATOM 2124 C C . ASP A 1 258 ? -4.412 -22.835 -20.983 1.00 83.00 258 ASP A C 1
ATOM 2126 O O . ASP A 1 258 ? -5.582 -23.144 -20.740 1.00 83.00 258 ASP A O 1
ATOM 2130 N N . HIS A 1 259 ? -3.484 -23.765 -21.211 1.00 84.62 259 HIS A N 1
ATOM 2131 C CA . HIS A 1 259 ? -3.800 -25.189 -21.166 1.00 84.62 259 HIS A CA 1
ATOM 2132 C C . HIS A 1 259 ? -4.218 -25.640 -19.757 1.00 84.62 259 HIS A C 1
ATOM 2134 O O . HIS A 1 259 ? -5.155 -26.428 -19.603 1.00 84.62 259 HIS A O 1
ATOM 2140 N N . LEU A 1 260 ? -3.555 -25.113 -18.722 1.00 84.81 260 LEU A N 1
ATOM 2141 C CA . LEU A 1 260 ? -3.909 -25.375 -17.330 1.00 84.81 260 LEU A CA 1
ATOM 2142 C C . LEU A 1 260 ? -5.260 -24.736 -16.996 1.00 84.81 260 LEU A C 1
ATOM 2144 O O . LEU A 1 260 ? -6.114 -25.417 -16.437 1.00 84.81 260 LEU A O 1
ATOM 2148 N N . SER A 1 261 ? -5.482 -23.483 -17.398 1.00 85.44 261 SER A N 1
ATOM 2149 C CA . SER A 1 261 ? -6.752 -22.767 -17.237 1.00 85.44 261 SER A CA 1
ATOM 2150 C C . SER A 1 261 ? -7.916 -23.541 -17.863 1.00 85.44 261 SER A C 1
ATOM 2152 O O . SER A 1 261 ? -8.918 -23.809 -17.201 1.00 85.44 261 SER A O 1
ATOM 2154 N N . THR A 1 262 ? -7.742 -24.010 -19.102 1.00 85.31 262 THR A N 1
ATOM 2155 C CA . THR A 1 262 ? -8.738 -24.822 -19.816 1.00 85.31 262 THR A CA 1
ATOM 2156 C C . THR A 1 262 ? -9.014 -26.129 -19.080 1.00 85.31 262 THR A C 1
ATOM 2158 O O . THR A 1 262 ? -10.167 -26.489 -18.880 1.00 85.31 262 THR A O 1
ATOM 2161 N N . THR A 1 263 ? -7.973 -26.826 -18.618 1.00 86.94 263 THR A N 1
ATOM 2162 C CA . THR A 1 263 ? -8.117 -28.099 -17.889 1.00 86.94 263 THR A CA 1
ATOM 2163 C C . THR A 1 263 ? -8.792 -27.915 -16.529 1.00 86.94 263 THR A C 1
ATOM 2165 O O . THR A 1 263 ? -9.533 -28.784 -16.071 1.00 86.94 263 THR A O 1
ATOM 2168 N N . LEU A 1 264 ? -8.539 -26.789 -15.860 1.00 86.06 264 LEU A N 1
ATOM 2169 C CA . LEU A 1 264 ? -9.134 -26.484 -14.564 1.00 86.06 264 LEU A CA 1
ATOM 2170 C C . LEU A 1 264 ? -10.637 -26.224 -14.668 1.00 86.06 264 LEU A C 1
ATOM 2172 O O . LEU A 1 264 ? -11.352 -26.655 -13.761 1.00 86.06 264 LEU A O 1
ATOM 2176 N N . ILE A 1 265 ? -11.080 -25.581 -15.753 1.00 86.00 265 ILE A N 1
ATOM 2177 C CA . ILE A 1 265 ? -12.476 -25.188 -16.000 1.00 86.00 265 ILE A CA 1
ATOM 2178 C C . ILE A 1 265 ? -13.271 -26.296 -16.710 1.00 86.00 265 ILE A C 1
ATOM 2180 O O . ILE A 1 265 ? -14.451 -26.493 -16.426 1.00 86.00 265 ILE A O 1
ATOM 2184 N N . HIS A 1 266 ? -12.653 -27.029 -17.638 1.00 86.94 266 HIS A N 1
ATOM 2185 C CA . HIS A 1 266 ? -13.367 -27.943 -18.527 1.00 86.94 266 HIS A CA 1
ATOM 2186 C C . HIS A 1 266 ? -14.127 -29.037 -17.761 1.00 86.94 266 HIS A C 1
ATOM 2188 O O . HIS A 1 266 ? -13.535 -29.871 -17.073 1.00 86.94 266 HIS A O 1
ATOM 2194 N N . GLY A 1 267 ? -15.448 -29.071 -17.954 1.00 76.56 267 GLY A N 1
ATOM 2195 C CA . GLY A 1 267 ? -16.333 -30.094 -17.395 1.00 76.56 267 GLY A CA 1
ATOM 2196 C C . GLY A 1 267 ? -16.640 -29.936 -15.904 1.00 76.56 267 GLY A C 1
ATOM 2197 O O . GLY A 1 267 ? -17.111 -30.898 -15.300 1.00 76.56 267 GLY A O 1
ATOM 2198 N N . LYS A 1 268 ? -16.365 -28.770 -15.303 1.00 83.94 268 LYS A N 1
ATOM 2199 C CA . LYS A 1 268 ? -16.735 -28.467 -13.915 1.00 83.94 268 LYS A CA 1
ATOM 2200 C C . LYS A 1 268 ? -17.799 -27.380 -13.852 1.00 83.94 268 LYS A C 1
ATOM 2202 O O . LYS A 1 268 ? -17.649 -26.340 -14.482 1.00 83.94 268 LYS A O 1
ATOM 2207 N N . ASP A 1 269 ? -18.813 -27.611 -13.021 1.00 77.81 269 ASP A N 1
ATOM 2208 C CA . ASP A 1 269 ? -19.878 -26.636 -12.754 1.00 77.81 269 ASP A CA 1
ATOM 2209 C C . ASP A 1 269 ? -19.471 -25.579 -11.715 1.00 77.81 269 ASP A C 1
ATOM 2211 O O . ASP A 1 269 ? -20.082 -24.521 -11.651 1.00 77.81 269 ASP A O 1
ATOM 2215 N N . ASN A 1 270 ? -18.460 -25.866 -10.884 1.00 80.44 270 ASN A N 1
ATOM 2216 C CA . ASN A 1 270 ? -17.900 -24.928 -9.910 1.00 80.44 270 ASN A CA 1
ATOM 2217 C C . ASN A 1 270 ? -16.416 -25.248 -9.652 1.00 80.44 270 ASN A C 1
ATOM 2219 O O . ASN A 1 270 ? -15.959 -26.384 -9.837 1.00 80.44 270 ASN A O 1
ATOM 2223 N N . ILE A 1 271 ? -15.655 -24.255 -9.202 1.00 90.88 271 ILE A N 1
ATOM 2224 C CA . ILE A 1 271 ? -14.234 -24.361 -8.901 1.00 90.88 271 ILE A CA 1
ATOM 2225 C C . ILE A 1 271 ? -13.894 -23.651 -7.586 1.00 90.88 271 ILE A C 1
ATOM 2227 O O . ILE A 1 271 ? -14.308 -22.529 -7.330 1.00 90.88 271 ILE A O 1
ATOM 2231 N N . SER A 1 272 ? -13.121 -24.325 -6.733 1.00 92.06 272 SER A N 1
ATOM 2232 C CA . SER A 1 272 ? -12.644 -23.764 -5.465 1.00 92.06 272 SER A CA 1
ATOM 2233 C C . SER A 1 272 ? -11.294 -23.075 -5.649 1.00 92.06 272 SER A C 1
ATOM 2235 O O . SER A 1 272 ? -10.416 -23.579 -6.360 1.00 92.06 272 SER A O 1
ATOM 2237 N N . PHE A 1 273 ? -11.111 -21.952 -4.955 1.00 91.75 273 PHE A N 1
ATOM 2238 C CA . PHE A 1 273 ? -9.868 -21.189 -4.943 1.00 91.75 273 PHE A CA 1
ATOM 2239 C C . PHE A 1 273 ? -8.656 -22.029 -4.510 1.00 91.75 273 PHE A C 1
ATOM 2241 O O . PHE A 1 273 ? -7.600 -21.972 -5.146 1.00 91.75 273 PHE A O 1
ATOM 2248 N N . ASP A 1 274 ? -8.823 -22.885 -3.499 1.00 89.06 274 ASP A N 1
ATOM 2249 C CA . ASP A 1 274 ? -7.764 -23.765 -2.989 1.00 89.06 274 ASP A CA 1
ATOM 2250 C C . ASP A 1 274 ? -7.286 -24.781 -4.035 1.00 89.06 274 ASP A C 1
ATOM 2252 O O . ASP A 1 274 ? -6.091 -25.088 -4.128 1.00 89.06 274 ASP A O 1
ATOM 2256 N N . VAL A 1 275 ? -8.208 -25.284 -4.865 1.00 89.12 275 VAL A N 1
ATOM 2257 C CA . VAL A 1 275 ? -7.892 -26.220 -5.955 1.00 89.12 275 VAL A CA 1
ATOM 2258 C C . VAL A 1 275 ? -7.049 -25.525 -7.024 1.00 89.12 275 VAL A C 1
ATOM 2260 O O . VAL A 1 275 ? -6.071 -26.106 -7.499 1.00 89.12 275 VAL A O 1
ATOM 2263 N N . VAL A 1 276 ? -7.388 -24.280 -7.375 1.00 91.06 276 VAL A N 1
ATOM 2264 C CA . VAL A 1 276 ? -6.618 -23.477 -8.339 1.00 91.06 276 VAL A CA 1
ATOM 2265 C C . VAL A 1 276 ? -5.223 -23.186 -7.803 1.00 91.06 276 VAL A C 1
ATOM 2267 O O . VAL A 1 276 ? -4.241 -23.450 -8.497 1.00 91.06 276 VAL A O 1
ATOM 2270 N N . CYS A 1 277 ? -5.117 -22.714 -6.557 1.00 89.19 277 CYS A N 1
ATOM 2271 C CA . CYS A 1 277 ? -3.830 -22.457 -5.916 1.00 89.19 277 CYS A CA 1
ATOM 2272 C C . CYS A 1 277 ? -2.951 -23.714 -5.923 1.00 89.19 277 CYS A C 1
ATOM 2274 O O . CYS A 1 277 ? -1.818 -23.675 -6.399 1.00 89.19 277 CYS A O 1
ATOM 2276 N N . SER A 1 278 ? -3.490 -24.851 -5.476 1.00 88.19 278 SER A N 1
ATOM 2277 C CA . SER A 1 278 ? -2.775 -26.134 -5.448 1.00 88.19 278 SER A CA 1
ATOM 2278 C C . SER A 1 278 ? -2.297 -26.573 -6.835 1.00 88.19 278 SER A C 1
ATOM 2280 O O . SER A 1 278 ? -1.165 -27.035 -6.990 1.00 88.19 278 SER A O 1
ATOM 2282 N N . ALA A 1 279 ? -3.129 -26.409 -7.867 1.00 88.25 279 ALA A N 1
ATOM 2283 C CA . ALA A 1 279 ? -2.760 -26.740 -9.240 1.00 88.25 279 ALA A CA 1
ATOM 2284 C C . ALA A 1 279 ? -1.636 -25.839 -9.776 1.00 88.25 279 ALA A C 1
ATOM 2286 O O . ALA A 1 279 ? -0.721 -26.330 -10.442 1.00 88.25 279 ALA A O 1
ATOM 2287 N N . LEU A 1 280 ? -1.668 -24.546 -9.447 1.00 87.94 280 LEU A N 1
ATOM 2288 C CA . LEU A 1 280 ? -0.625 -23.592 -9.814 1.00 87.94 280 LEU A CA 1
ATOM 2289 C C . LEU A 1 280 ? 0.700 -23.886 -9.101 1.00 87.94 280 LEU A C 1
ATOM 2291 O O . LEU A 1 280 ? 1.736 -23.933 -9.767 1.00 87.94 280 LEU A O 1
ATOM 2295 N N . TYR A 1 281 ? 0.668 -24.182 -7.796 1.00 85.31 281 TYR A N 1
ATOM 2296 C CA . TYR A 1 281 ? 1.843 -24.629 -7.037 1.00 85.31 281 TYR A CA 1
ATOM 2297 C C . TYR A 1 281 ? 2.482 -25.867 -7.680 1.00 85.31 281 TYR A C 1
ATOM 2299 O O . TYR A 1 281 ? 3.677 -25.874 -7.978 1.00 85.31 281 TYR A O 1
ATOM 2307 N N . ASN A 1 282 ? 1.671 -26.887 -7.980 1.00 84.06 282 ASN A N 1
ATOM 2308 C CA . ASN A 1 282 ? 2.140 -28.114 -8.625 1.00 84.06 282 ASN A CA 1
ATOM 2309 C C . ASN A 1 282 ? 2.727 -27.854 -10.021 1.00 84.06 282 ASN A C 1
ATOM 2311 O O . ASN A 1 282 ? 3.729 -28.466 -10.395 1.00 84.06 282 ASN A O 1
ATOM 2315 N N . CYS A 1 283 ? 2.131 -26.940 -10.794 1.00 81.62 283 CYS A N 1
ATOM 2316 C CA . CYS A 1 283 ? 2.636 -26.562 -12.111 1.00 81.62 283 CYS A CA 1
ATOM 2317 C C . CYS A 1 283 ? 4.025 -25.912 -12.020 1.00 81.62 283 CYS A C 1
ATOM 2319 O O . CYS A 1 283 ? 4.909 -26.238 -12.816 1.00 81.62 283 CYS A O 1
ATOM 2321 N N . GLU A 1 284 ? 4.252 -25.037 -11.036 1.00 80.25 284 GLU A N 1
ATOM 2322 C CA . GLU A 1 284 ? 5.565 -24.420 -10.830 1.00 80.25 284 GLU A CA 1
ATOM 2323 C C . GLU A 1 284 ? 6.623 -25.447 -10.415 1.00 80.25 284 GLU A C 1
ATOM 2325 O O . GLU A 1 284 ? 7.725 -25.428 -10.968 1.00 80.25 284 GLU A O 1
ATOM 2330 N N . THR A 1 285 ? 6.293 -26.377 -9.513 1.00 78.50 285 THR A N 1
ATOM 2331 C CA . THR A 1 285 ? 7.209 -27.460 -9.121 1.00 78.50 285 THR A CA 1
ATOM 2332 C C . THR A 1 285 ? 7.600 -28.314 -10.325 1.00 78.50 285 THR A C 1
ATOM 2334 O O . THR A 1 285 ? 8.783 -28.497 -10.593 1.00 78.50 285 THR A O 1
ATOM 2337 N N . GLN A 1 286 ? 6.629 -28.732 -11.142 1.00 76.56 286 GLN A N 1
ATOM 2338 C CA . GLN A 1 286 ? 6.908 -29.512 -12.351 1.00 76.56 286 GLN A CA 1
ATOM 2339 C C . GLN A 1 286 ? 7.728 -28.736 -13.393 1.00 76.56 286 GLN A C 1
ATOM 2341 O O . GLN A 1 286 ? 8.542 -29.328 -14.107 1.00 76.56 286 GLN A O 1
ATOM 2346 N N . LYS A 1 287 ? 7.519 -27.417 -13.523 1.00 71.06 287 LYS A N 1
ATOM 2347 C CA . LYS A 1 287 ? 8.327 -26.563 -14.410 1.00 71.06 287 LYS A CA 1
ATOM 2348 C C . LYS A 1 287 ? 9.769 -26.432 -13.898 1.00 71.06 287 LYS A C 1
ATOM 2350 O O . LYS A 1 287 ? 10.675 -26.416 -14.730 1.00 71.06 287 LYS A O 1
ATOM 2355 N N . LYS A 1 288 ? 9.992 -26.374 -12.578 1.00 69.50 288 LYS A N 1
ATOM 2356 C CA . LYS A 1 288 ? 11.334 -26.379 -11.962 1.00 69.50 288 LYS A CA 1
ATOM 2357 C C . LYS A 1 288 ? 12.048 -27.712 -12.192 1.00 69.50 288 LYS A C 1
ATOM 2359 O O . LYS A 1 288 ? 13.121 -27.708 -12.784 1.00 69.50 288 LYS A O 1
ATOM 2364 N N . ASP A 1 289 ? 11.394 -28.837 -11.907 1.00 69.81 289 ASP A N 1
ATOM 2365 C CA . ASP A 1 289 ? 11.980 -30.175 -12.087 1.00 69.81 289 ASP A CA 1
ATOM 2366 C C . ASP A 1 289 ? 12.397 -30.446 -13.546 1.00 69.81 289 ASP A C 1
ATOM 2368 O O . ASP A 1 289 ? 13.449 -31.025 -13.820 1.00 69.81 289 ASP A O 1
ATOM 2372 N N . LYS A 1 290 ? 11.592 -29.989 -14.518 1.00 67.94 290 LYS A N 1
ATOM 2373 C CA . LYS A 1 290 ? 11.907 -30.107 -15.954 1.00 67.94 290 LYS A CA 1
ATOM 2374 C C . LYS A 1 290 ? 13.067 -29.209 -16.396 1.00 67.94 290 LYS A C 1
ATOM 2376 O O . LYS A 1 290 ? 13.757 -29.570 -17.352 1.00 67.94 290 LYS A O 1
ATOM 2381 N N . ARG A 1 291 ? 13.263 -28.046 -15.763 1.00 62.69 291 ARG A N 1
ATOM 2382 C CA . ARG A 1 291 ? 14.409 -27.158 -16.033 1.00 62.69 291 ARG A CA 1
ATOM 2383 C C . ARG A 1 291 ? 15.688 -27.754 -15.460 1.00 62.69 291 ARG A C 1
ATOM 2385 O O . ARG A 1 291 ? 16.638 -27.917 -16.216 1.00 62.69 291 ARG A O 1
ATOM 2392 N N . ASP A 1 292 ? 15.653 -28.215 -14.214 1.00 62.38 292 ASP A N 1
ATOM 2393 C CA . ASP A 1 292 ? 16.801 -28.849 -13.558 1.00 62.38 292 ASP A CA 1
ATOM 2394 C C . ASP A 1 292 ? 17.273 -30.091 -14.334 1.00 62.38 292 ASP A C 1
ATOM 2396 O O . ASP A 1 292 ? 18.464 -30.267 -14.588 1.00 62.38 292 ASP A O 1
ATOM 2400 N N . HIS A 1 293 ? 16.339 -30.915 -14.825 1.00 63.69 293 HIS A N 1
ATOM 2401 C CA . HIS A 1 293 ? 16.679 -32.058 -15.677 1.00 63.69 293 HIS A CA 1
ATOM 2402 C C . HIS A 1 293 ? 17.293 -31.667 -17.031 1.00 63.69 293 HIS A C 1
ATOM 2404 O O . HIS A 1 293 ? 18.159 -32.386 -17.538 1.00 63.69 293 HIS A O 1
ATOM 2410 N N . ARG A 1 294 ? 16.852 -30.557 -17.639 1.00 62.41 294 ARG A N 1
ATOM 2411 C CA . ARG A 1 294 ? 17.416 -30.058 -18.904 1.00 62.41 294 ARG A CA 1
ATOM 2412 C C . ARG A 1 294 ? 18.814 -29.484 -18.707 1.00 62.41 294 ARG A C 1
ATOM 2414 O O . ARG A 1 294 ? 19.686 -29.802 -19.512 1.00 62.41 294 ARG A O 1
ATOM 2421 N N . ASP A 1 295 ? 19.037 -28.723 -17.641 1.00 58.66 295 ASP A N 1
ATOM 2422 C CA . ASP A 1 295 ? 20.340 -28.128 -17.338 1.00 58.66 295 ASP A CA 1
ATOM 2423 C C . ASP A 1 295 ? 21.370 -29.209 -16.988 1.00 58.66 295 ASP A C 1
ATOM 2425 O O . ASP A 1 295 ? 22.459 -29.225 -17.561 1.00 58.66 295 ASP A O 1
ATOM 2429 N N . MET A 1 296 ? 20.987 -30.218 -16.194 1.00 59.22 296 MET A N 1
ATOM 2430 C CA . MET A 1 296 ? 21.832 -31.395 -15.948 1.00 59.22 296 MET A CA 1
ATOM 2431 C C . MET A 1 296 ? 22.185 -32.151 -17.239 1.00 59.22 296 MET A C 1
ATOM 2433 O O . MET A 1 296 ? 23.308 -32.632 -17.402 1.00 59.22 296 MET A O 1
ATOM 2437 N N . SER A 1 297 ? 21.239 -32.266 -18.176 1.00 60.78 297 SER A N 1
ATOM 2438 C CA . SER A 1 297 ? 21.488 -32.916 -19.467 1.00 60.78 297 SER A CA 1
ATOM 2439 C C . SER A 1 297 ? 22.383 -32.070 -20.383 1.00 60.78 297 SER A C 1
ATOM 2441 O O . SER A 1 297 ? 23.188 -32.633 -21.126 1.00 60.78 297 SER A O 1
ATOM 2443 N N . ALA A 1 298 ? 22.265 -30.742 -20.347 1.00 56.72 298 ALA A N 1
ATOM 2444 C CA . ALA A 1 298 ? 23.095 -29.821 -21.122 1.00 56.72 298 ALA A CA 1
ATOM 2445 C C . ALA A 1 298 ? 24.539 -29.752 -20.588 1.00 56.72 298 ALA A C 1
ATOM 2447 O O . ALA A 1 298 ? 25.495 -29.755 -21.371 1.00 56.72 298 ALA A O 1
ATOM 2448 N N . GLU A 1 299 ? 24.720 -29.783 -19.266 1.00 57.12 299 GLU A N 1
ATOM 2449 C CA . GLU A 1 299 ? 26.032 -29.909 -18.618 1.00 57.12 299 GLU A CA 1
ATOM 2450 C C . GLU A 1 299 ? 26.705 -31.255 -18.942 1.00 57.12 299 GLU A C 1
ATOM 2452 O O . GLU A 1 299 ? 27.893 -31.307 -19.265 1.00 57.12 299 GLU A O 1
ATOM 2457 N N . ALA A 1 300 ? 25.945 -32.356 -18.960 1.00 55.38 300 ALA A N 1
ATOM 2458 C CA . ALA A 1 300 ? 26.475 -33.669 -19.337 1.00 55.38 300 ALA A CA 1
ATOM 2459 C C . ALA A 1 300 ? 26.922 -33.739 -20.813 1.00 55.38 300 ALA A C 1
ATOM 2461 O O . ALA A 1 300 ? 27.904 -34.413 -21.141 1.00 55.38 300 ALA A O 1
ATOM 2462 N N . LEU A 1 301 ? 26.226 -33.036 -21.712 1.00 56.94 301 LEU A N 1
ATOM 2463 C CA . LEU A 1 301 ? 26.579 -32.955 -23.133 1.00 56.94 301 LEU A CA 1
ATOM 2464 C C . LEU A 1 301 ? 27.805 -32.063 -23.376 1.00 56.94 301 LEU A C 1
ATOM 2466 O O . LEU A 1 301 ? 28.677 -32.423 -24.167 1.00 56.94 301 LEU A O 1
ATOM 2470 N N . THR A 1 302 ? 27.923 -30.940 -22.665 1.00 58.72 302 THR A N 1
ATOM 2471 C CA . THR A 1 302 ? 29.096 -30.052 -22.762 1.00 58.72 302 THR A CA 1
ATOM 2472 C C . THR A 1 302 ? 30.361 -30.676 -22.166 1.00 58.72 302 THR A C 1
ATOM 2474 O O . THR A 1 302 ? 31.449 -30.452 -22.697 1.00 58.72 302 THR A O 1
ATOM 2477 N N . ALA A 1 303 ? 30.236 -31.526 -21.140 1.00 56.06 303 ALA A N 1
ATOM 2478 C CA . ALA A 1 303 ? 31.355 -32.294 -20.592 1.00 56.06 303 ALA A CA 1
ATOM 2479 C C . ALA A 1 303 ? 31.899 -33.354 -21.571 1.00 56.06 303 ALA A C 1
ATOM 2481 O O . ALA A 1 303 ? 33.104 -33.590 -21.611 1.00 56.06 303 ALA A O 1
ATOM 2482 N N . ARG A 1 304 ? 31.038 -33.963 -22.400 1.00 56.56 304 ARG A N 1
ATOM 2483 C CA . ARG A 1 304 ? 31.439 -34.967 -23.407 1.00 56.56 304 ARG A CA 1
ATOM 2484 C C . ARG A 1 304 ? 32.052 -34.377 -24.680 1.00 56.56 304 ARG A C 1
ATOM 2486 O O . ARG A 1 304 ? 32.782 -35.081 -25.362 1.00 56.56 304 ARG A O 1
ATOM 2493 N N . GLY A 1 305 ? 31.777 -33.113 -25.002 1.00 45.97 305 GLY A N 1
ATOM 2494 C CA . GLY A 1 305 ? 32.323 -32.438 -26.189 1.00 45.97 305 GLY A CA 1
ATOM 2495 C C . GLY A 1 305 ? 33.730 -31.848 -26.017 1.00 45.97 305 GLY A C 1
ATOM 2496 O O . GLY A 1 305 ? 34.242 -31.239 -26.951 1.00 45.97 305 GLY A O 1
ATOM 2497 N N . ARG A 1 306 ? 34.339 -31.974 -24.829 1.00 50.19 306 ARG A N 1
ATOM 2498 C CA . ARG A 1 306 ? 35.673 -31.433 -24.497 1.00 50.19 306 ARG A CA 1
ATOM 2499 C C . ARG A 1 306 ? 36.736 -32.514 -24.238 1.00 50.19 306 ARG A C 1
ATOM 2501 O O . ARG A 1 306 ? 37.758 -32.204 -23.632 1.00 50.19 306 ARG A O 1
ATOM 2508 N N . SER A 1 307 ? 36.492 -33.764 -24.639 1.00 41.94 307 SER A N 1
ATOM 2509 C CA . SER A 1 307 ? 37.461 -34.875 -24.553 1.00 41.94 307 SER A CA 1
ATOM 2510 C C . SER A 1 307 ? 38.029 -35.236 -25.915 1.00 41.94 307 SER A C 1
ATOM 2512 O O . SER A 1 307 ? 37.254 -35.179 -26.894 1.00 41.94 307 SER A O 1
#

Foldseek 3Di:
DDDPPDPVCPVLVLVQLLLVLVLLCPLQPVPSVCQLVLLCVAPPNVVLVVQPPPPVNPQWDDDPSFIDRRSATEGGPDPVLVVLLLVLCLVDVPAQPNSLVVNVVHHDDPPSSVSSCVVSVPPLVNVLCVVCVVVVLNCLLDDDDPPDDPVRSLVSQQVSLVSSLVSDDPVLCVQQVPPSGNNVSVVSCCLVPRALDPVNLVSLVSSLQSQADGPSHQVVVSVVVNVVSQVSNVVNVNDDDQQRSLVSSLVRYDPVCVVVSCVQPPPDPGHGNVVSSVSSVVVRVVVVVVVVVVVVVVVVVVVVVPD

Sequence (307 aa):
MKHKAGTSNRVADALSRRSNLLATMTLSVPGFESFKELLETDPFFTKIMAGLGSQNFSEFFLVDGFLFHGNQLCIPECSLRLQIIKELHGEGHLGRDRTLQLVRDNYFWPMIRREVERYVERCHQCEVLDVLCQQELDIALEDKPSEMDDKEWETLNRQACGTIRLNLAKDQKYTIMKEKFVKKLWKTLEDKYMTKSLENRLYLKKKLFRFTYVPGMSINNHINMFNKILADLLNLDEHFSEEDKALLLINSLHDEYDHLSTTLIHGKDNISFDVVCSALYNCETQKKDKRDHRDMSAEALTARGRS

Organism: Acer saccharum (NCBI:txid4024)

Radius of gyration: 25.09 Å; chains: 1; bounding box: 60×56×64 Å